Protein AF-A0A4S4H1B4-F1 (afdb_monomer)

Nearest PDB structures (foldseek):
  6qc9-assembly1_S2  TM=5.154E-01  e=4.890E+00  Ovis aries
  6kwu-assembly1_O  TM=2.351E-01  e=8.815E+00  Borreliella burgdorferi B31

Sequence (206 aa):
MKTGLFYAFGAFLLVSCSGSQGKGSADSDSIEETASLVDSIPAEPRPVLTKDSIGGIFIGESVNDVPDAIEGLYTAKENGASPDAVTIVFKGAEGERFIAYDFGEGKIDVINLIDTVAQVKAPRGMFGIGDKFSNVLQLPGVETEWSGYDNSGTWYWKWEGLWFAPSQETISENLSRRLYQPIQAPTPADFDDSVTVGFIGTGLPF

Mean predicted aligned error: 12.17 Å

pLDDT: mean 82.89, std 21.27, range [33.66, 98.25]

Foldseek 3Di:
DDDDDDDDDDDDDDDDDDDDDDDDDDDDDDPPPPPPPPVPPPDPDFWEDAQADTDPAGFFDAPVVDDQDDPNQADGWDWDDDPQWIKIFGAHPVGTAWMFTDRPPRGGQKIKGQDFRYWYQAPVGTGDFFAFCVVLVPGPPWDWDWDDPPLATFIWIDDNQKIWDWDPVQADPVQVVQRSGPPDHDDPVRGDRRITIRIIMHGDRD

Solvent-accessible surface area (backbone atoms only — not comparable to full-atom values): 12700 Å² total; per-residue (Å²): 137,83,86,87,83,88,88,79,91,84,85,85,81,85,86,86,86,88,84,88,86,86,91,80,94,77,90,79,88,83,80,78,7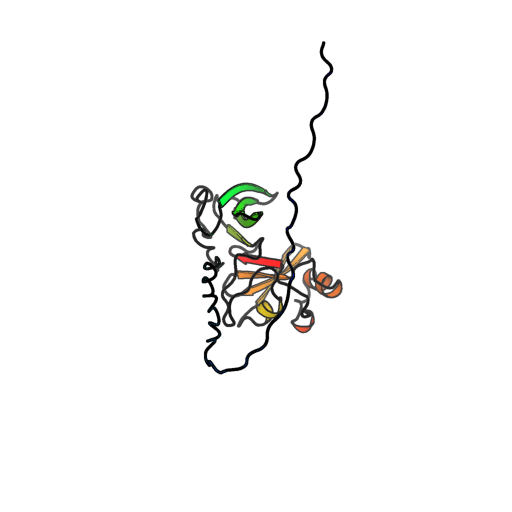9,76,73,75,74,72,74,71,73,76,74,74,84,62,42,46,53,48,44,55,32,46,79,95,46,46,58,68,40,48,66,84,72,59,68,62,54,43,90,90,70,26,68,36,64,47,83,50,68,58,103,74,30,42,31,38,41,30,23,37,98,91,41,67,40,34,37,34,32,19,79,75,83,59,24,24,40,29,43,35,52,69,35,62,68,45,26,35,82,48,99,94,46,76,50,37,46,70,36,53,36,65,62,58,76,66,41,88,80,52,42,79,45,80,50,69,57,96,77,50,43,39,53,33,38,36,46,86,56,30,39,36,34,68,27,82,89,52,51,53,73,67,46,52,56,37,38,47,37,89,86,53,79,75,54,76,89,65,56,60,90,69,30,17,24,52,38,45,32,23,48,63,82,129

Secondary structure (DSSP, 8-state):
----------PPPP--------------------------PPPPPPPEE-SSEETTEETT-BTTTS-S-BTTTBSEEEEEE-SS-EEEEEEETTEEEEEEEESSSSB--EEEE-SSSSEEEETTEEEETTSBTHHHHTSTT-EEEEEEETTEEEEEEEETTEEEEE-TTS--HHHHHHHT-TTSPPPGGG--TT-BEEEEEEES--

Radius of gyration: 27.41 Å; Cα contacts (8 Å, |Δi|>4): 340; chains: 1; bounding box: 62×75×75 Å

Struc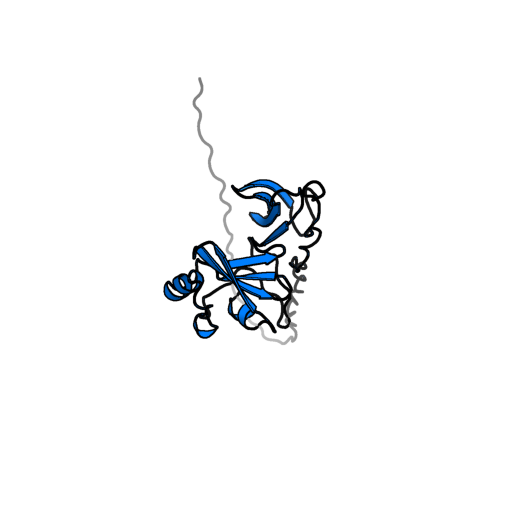ture (mmCIF, N/CA/C/O backbone):
data_AF-A0A4S4H1B4-F1
#
_entry.id   AF-A0A4S4H1B4-F1
#
loop_
_atom_site.group_PDB
_atom_site.id
_atom_site.type_symbol
_atom_site.label_atom_id
_atom_site.label_alt_id
_atom_site.label_comp_id
_atom_site.label_asym_id
_atom_site.label_entity_id
_atom_site.label_seq_id
_atom_site.pdbx_PDB_ins_code
_atom_site.Cartn_x
_atom_site.Cartn_y
_atom_site.Cartn_z
_atom_site.occupancy
_atom_site.B_iso_or_equiv
_atom_site.auth_seq_id
_atom_site.auth_comp_id
_atom_site.auth_asym_id
_atom_site.auth_atom_id
_atom_site.pdbx_PDB_model_num
ATOM 1 N N . MET A 1 1 ? 20.881 35.626 50.514 1.00 37.03 1 MET A N 1
ATOM 2 C CA . MET A 1 1 ? 21.144 34.852 51.748 1.00 37.03 1 MET A CA 1
ATOM 3 C C . MET A 1 1 ? 21.428 33.405 51.363 1.00 37.03 1 MET A C 1
ATOM 5 O O . MET A 1 1 ? 20.680 32.876 50.557 1.00 37.03 1 MET A O 1
ATOM 9 N N . LYS A 1 2 ? 22.467 32.819 51.979 1.00 37.56 2 LYS A N 1
ATOM 10 C CA . LYS A 1 2 ? 22.870 31.395 52.032 1.00 37.56 2 LYS A CA 1
ATOM 11 C C . LYS A 1 2 ? 23.522 30.748 50.794 1.00 37.56 2 LYS A C 1
ATOM 13 O O . LYS A 1 2 ? 22.872 30.212 49.909 1.00 37.56 2 LYS A O 1
ATOM 18 N N . THR A 1 3 ? 24.851 30.756 50.853 1.00 39.38 3 THR A N 1
ATOM 19 C CA . THR A 1 3 ? 25.821 29.758 50.373 1.00 39.38 3 THR A CA 1
ATOM 20 C C . THR A 1 3 ? 25.732 28.432 51.157 1.00 39.38 3 THR A C 1
ATOM 22 O O . THR A 1 3 ? 25.357 28.447 52.329 1.00 39.38 3 THR A O 1
ATOM 25 N N . GLY A 1 4 ? 26.164 27.319 50.539 1.00 40.66 4 GLY A N 1
ATOM 26 C CA . GLY A 1 4 ? 26.460 26.018 51.184 1.00 40.66 4 GLY A CA 1
ATOM 27 C C . GLY A 1 4 ? 26.073 24.825 50.288 1.00 40.66 4 GLY A C 1
ATOM 28 O O . GLY A 1 4 ? 24.890 24.540 50.187 1.00 40.66 4 GLY A O 1
ATOM 29 N N . LEU A 1 5 ? 26.932 24.278 49.417 1.00 45.75 5 LEU A N 1
ATOM 30 C CA . LEU A 1 5 ? 28.108 23.397 49.605 1.00 45.75 5 LEU A CA 1
ATOM 31 C C . LEU A 1 5 ? 27.758 21.889 49.735 1.00 45.75 5 LEU A C 1
ATOM 33 O O . LEU A 1 5 ? 27.172 21.467 50.722 1.00 45.75 5 LEU A O 1
ATOM 37 N N . PHE A 1 6 ? 28.165 21.148 48.690 1.00 46.66 6 PHE A N 1
ATOM 38 C CA . PHE A 1 6 ? 28.567 19.733 48.540 1.00 46.66 6 PHE A CA 1
ATOM 39 C C . PHE A 1 6 ? 28.192 18.675 49.592 1.00 46.66 6 PHE A C 1
ATOM 41 O O . PHE A 1 6 ? 28.555 18.809 50.752 1.00 46.66 6 PHE A O 1
ATOM 48 N N . TYR A 1 7 ? 27.729 17.512 49.105 1.00 43.12 7 TYR A N 1
ATOM 49 C CA . TYR A 1 7 ? 28.271 16.203 49.502 1.00 43.12 7 TYR A CA 1
ATOM 50 C C . TYR A 1 7 ? 28.261 15.217 48.326 1.00 43.12 7 TYR A C 1
ATOM 52 O O . TYR A 1 7 ? 27.410 15.273 47.442 1.00 43.12 7 TYR A O 1
ATOM 60 N N . ALA A 1 8 ? 29.277 14.363 48.325 1.00 43.94 8 ALA A N 1
ATOM 61 C CA . ALA A 1 8 ? 29.710 13.494 47.249 1.00 43.94 8 ALA A CA 1
ATOM 62 C C . ALA A 1 8 ? 29.529 12.008 47.608 1.00 43.94 8 ALA A C 1
ATOM 64 O O . ALA A 1 8 ? 29.483 11.663 48.783 1.00 43.94 8 ALA A O 1
ATOM 65 N N . PHE A 1 9 ? 29.598 11.176 46.563 1.00 40.06 9 PHE A N 1
ATOM 66 C CA . PHE A 1 9 ? 30.196 9.833 46.519 1.00 40.06 9 PHE A CA 1
ATOM 67 C C . PHE A 1 9 ? 29.539 8.650 47.255 1.00 40.06 9 PHE A C 1
ATOM 69 O O . PHE A 1 9 ? 29.324 8.649 48.461 1.00 40.06 9 PHE A O 1
ATOM 76 N N . GLY A 1 10 ? 29.381 7.560 46.498 1.00 40.62 10 GLY A N 1
ATOM 77 C CA . GLY A 1 10 ? 29.079 6.219 46.993 1.00 40.62 10 GLY A CA 1
ATOM 78 C C . GLY A 1 10 ? 29.174 5.184 45.872 1.00 40.62 10 GLY A C 1
ATOM 79 O O . GLY A 1 10 ? 28.158 4.694 45.396 1.00 40.62 10 GLY A O 1
ATOM 80 N N . ALA A 1 11 ? 30.397 4.906 45.409 1.00 43.88 11 ALA A N 1
ATOM 81 C CA . ALA A 1 11 ? 30.706 3.841 44.457 1.00 43.88 11 ALA A CA 1
ATOM 82 C C . ALA A 1 11 ? 30.651 2.466 45.149 1.00 43.88 11 ALA A C 1
ATOM 84 O O . ALA A 1 11 ? 31.272 2.282 46.196 1.00 43.88 11 ALA A O 1
ATOM 85 N N . PHE A 1 12 ? 29.952 1.498 44.550 1.00 48.62 12 PHE A N 1
ATOM 86 C CA . PHE A 1 12 ? 30.000 0.096 44.968 1.00 48.62 12 PHE A CA 1
ATOM 87 C C . PHE A 1 12 ? 31.160 -0.624 44.271 1.00 48.62 12 PHE A C 1
ATOM 89 O O . PHE A 1 12 ? 31.266 -0.639 43.046 1.00 48.62 12 PHE A O 1
ATOM 96 N N . LEU A 1 13 ? 32.043 -1.196 45.090 1.00 56.12 13 LEU A N 1
ATOM 97 C CA . LEU A 1 13 ? 33.220 -1.964 44.698 1.00 56.12 13 LEU A CA 1
ATOM 98 C C . LEU A 1 13 ? 32.836 -3.403 44.319 1.00 56.12 13 LEU A C 1
ATOM 100 O O . LEU A 1 13 ? 32.108 -4.076 45.047 1.00 56.12 13 LEU A O 1
ATOM 104 N N . LEU A 1 14 ? 33.392 -3.873 43.201 1.00 45.12 14 LEU A N 1
ATOM 105 C CA . LEU A 1 14 ? 33.406 -5.270 42.772 1.00 45.12 14 LEU A CA 1
ATOM 106 C C . LEU A 1 14 ? 34.384 -6.071 43.645 1.00 45.12 14 LEU A C 1
ATOM 108 O O . LEU A 1 14 ? 35.566 -5.736 43.728 1.00 45.12 14 LEU A O 1
ATOM 112 N N . VAL A 1 15 ? 33.902 -7.150 44.262 1.00 54.81 15 VAL A N 1
ATOM 113 C CA . VAL A 1 15 ? 34.737 -8.147 44.944 1.00 54.81 15 VAL A CA 1
ATOM 114 C C . VAL A 1 15 ? 35.096 -9.248 43.948 1.00 54.81 15 VAL A C 1
ATOM 116 O O . VAL A 1 15 ? 34.262 -10.059 43.561 1.00 54.81 15 VAL A O 1
ATOM 119 N N . SER A 1 16 ? 36.367 -9.259 43.552 1.00 36.88 16 SER A N 1
ATOM 120 C CA . SER A 1 16 ? 37.064 -10.397 42.953 1.00 36.88 16 SER A CA 1
ATOM 121 C C . SER A 1 16 ? 37.652 -11.244 44.080 1.00 36.88 16 SER A C 1
ATOM 123 O O . SER A 1 16 ? 38.398 -10.720 44.906 1.00 36.88 16 SER A O 1
ATOM 125 N N . CYS A 1 17 ? 37.382 -12.548 44.084 1.00 54.62 17 CYS A N 1
ATOM 126 C CA . CYS A 1 17 ? 38.137 -13.505 44.884 1.00 54.62 17 CYS A CA 1
ATOM 127 C C . CYS A 1 17 ? 38.506 -14.707 44.006 1.00 54.62 17 CYS A C 1
ATOM 129 O O . CYS A 1 17 ? 37.654 -15.513 43.641 1.00 54.62 17 CYS A O 1
ATOM 131 N N . SER A 1 18 ? 39.786 -14.787 43.645 1.00 40.84 18 SER A N 1
ATOM 132 C CA . SER A 1 18 ? 40.429 -15.954 43.044 1.00 40.84 18 SER A CA 1
ATOM 133 C C . SER A 1 18 ? 41.215 -16.712 44.116 1.00 40.84 18 SER A C 1
ATOM 135 O O . SER A 1 18 ? 41.949 -16.078 44.876 1.00 40.84 18 SER A O 1
ATOM 137 N N . GLY A 1 19 ? 41.168 -18.046 44.116 1.00 37.00 19 GLY A N 1
ATOM 138 C CA . GLY A 1 19 ? 42.107 -18.878 44.879 1.00 37.00 19 GLY A CA 1
ATOM 139 C C . GLY A 1 19 ? 41.917 -20.381 44.645 1.00 37.00 19 GLY A C 1
ATOM 140 O O . GLY A 1 19 ? 40.889 -20.935 45.010 1.00 37.00 19 GLY A O 1
ATOM 141 N N . SER A 1 20 ? 42.920 -21.016 44.024 1.00 42.28 20 SER A N 1
ATOM 142 C CA . SER A 1 20 ? 43.076 -22.462 43.751 1.00 42.28 20 SER A CA 1
ATOM 143 C C . SER A 1 20 ? 43.214 -23.302 45.041 1.00 42.28 20 SER A C 1
ATOM 145 O O . SER A 1 20 ? 43.548 -22.732 46.070 1.00 42.28 20 SER A O 1
ATOM 147 N N . GLN A 1 21 ? 43.083 -24.636 45.112 1.00 41.19 21 GLN A N 1
ATOM 148 C CA . GLN A 1 21 ? 43.793 -25.702 44.376 1.00 41.19 21 GLN A CA 1
ATOM 149 C C . GLN A 1 21 ? 43.337 -27.070 44.961 1.00 41.19 21 GLN A C 1
ATOM 151 O O . GLN A 1 21 ? 43.132 -27.148 46.169 1.00 41.19 21 GLN A O 1
ATOM 156 N N . GLY A 1 22 ? 43.283 -28.164 44.182 1.00 33.66 22 GLY A N 1
ATOM 157 C CA . GLY A 1 22 ? 43.243 -29.527 44.757 1.00 33.66 22 GLY A 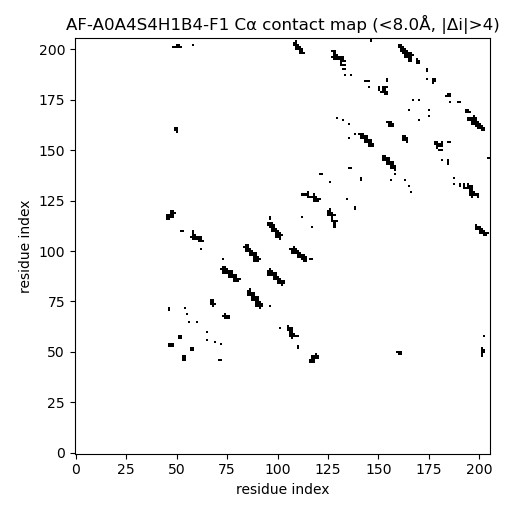CA 1
ATOM 158 C C . GLY A 1 22 ? 42.667 -30.624 43.853 1.00 33.66 22 GLY A C 1
ATOM 159 O O . GLY A 1 22 ? 41.494 -30.598 43.521 1.00 33.66 22 GLY A O 1
ATOM 160 N N . LYS A 1 23 ? 43.513 -31.587 43.466 1.00 44.72 23 LYS A N 1
ATOM 161 C CA . LYS A 1 23 ? 43.269 -32.723 42.553 1.00 44.72 23 LYS A CA 1
ATOM 162 C C . LYS A 1 23 ? 42.332 -33.808 43.116 1.00 44.72 23 LYS A C 1
ATOM 164 O O . LYS A 1 23 ? 42.434 -34.135 44.293 1.00 44.72 23 LYS A O 1
ATOM 169 N N . GLY A 1 24 ? 41.620 -34.501 42.220 1.00 34.03 24 GLY A N 1
ATOM 170 C CA . GLY A 1 24 ? 41.113 -35.865 42.434 1.00 34.03 24 GLY A CA 1
ATOM 171 C C . GLY A 1 24 ? 40.102 -36.304 41.368 1.00 34.03 24 GLY A C 1
ATOM 172 O O . GLY A 1 24 ? 38.968 -35.850 41.392 1.00 34.03 24 GLY A O 1
ATOM 173 N N . SER A 1 25 ? 40.518 -37.166 40.433 1.00 39.81 25 SER A N 1
ATOM 174 C CA . SER A 1 25 ? 39.636 -37.880 39.494 1.00 39.81 25 SER A CA 1
ATOM 175 C C . SER A 1 25 ? 38.713 -38.857 40.222 1.00 39.81 25 SER A C 1
ATOM 177 O O . SER A 1 25 ? 39.215 -39.636 41.029 1.00 3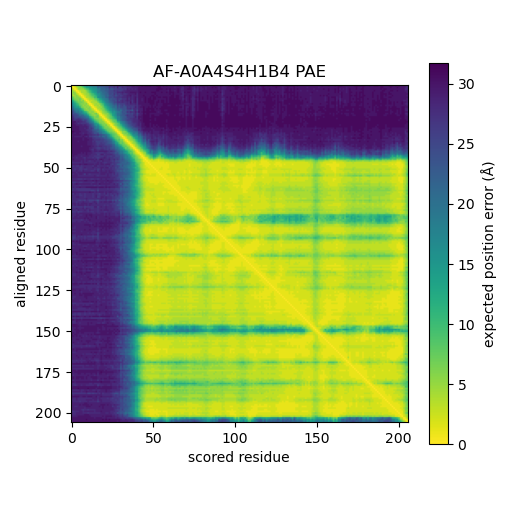9.81 25 SER A O 1
ATOM 179 N N . ALA A 1 26 ? 37.429 -38.876 39.856 1.00 39.00 26 ALA A N 1
ATOM 180 C CA . ALA A 1 26 ? 36.607 -40.080 39.668 1.00 39.00 26 ALA A CA 1
ATOM 181 C C . ALA A 1 26 ? 35.202 -39.675 39.174 1.00 39.00 26 ALA A C 1
ATOM 183 O O . ALA A 1 26 ? 34.516 -38.906 39.837 1.00 39.00 26 ALA A O 1
ATOM 184 N N . ASP A 1 27 ? 34.852 -40.170 37.987 1.00 42.41 27 ASP A N 1
ATOM 185 C CA . ASP A 1 27 ? 33.531 -40.558 37.475 1.00 42.41 27 ASP A CA 1
ATOM 186 C C . ASP A 1 27 ? 32.266 -39.946 38.105 1.00 42.41 27 ASP A C 1
ATOM 188 O O . ASP A 1 27 ? 31.851 -40.318 39.201 1.00 42.41 27 ASP A O 1
ATOM 192 N N . SER A 1 28 ? 31.559 -39.127 37.321 1.00 39.84 28 SER A N 1
ATOM 193 C CA . SER A 1 28 ? 30.099 -39.219 37.237 1.00 39.84 28 SER A CA 1
ATOM 194 C C . SER A 1 28 ? 29.618 -38.599 35.929 1.00 39.84 28 SER A C 1
ATOM 196 O O . SER A 1 28 ? 29.758 -37.398 35.698 1.00 39.84 28 SER A O 1
ATOM 198 N N . ASP A 1 29 ? 29.053 -39.456 35.087 1.00 41.72 29 ASP A N 1
ATOM 199 C CA . ASP A 1 29 ? 28.234 -39.113 33.935 1.00 41.72 29 ASP A CA 1
ATOM 200 C C . ASP A 1 29 ? 27.073 -38.181 34.315 1.00 41.72 29 ASP A C 1
ATOM 202 O O . ASP A 1 29 ? 26.562 -38.223 35.438 1.00 41.72 29 ASP A O 1
ATOM 206 N N . SER A 1 30 ? 26.572 -37.469 33.300 1.00 46.59 30 SER A N 1
ATOM 207 C CA . SER A 1 30 ? 25.293 -36.738 33.260 1.00 46.59 30 SER A CA 1
ATOM 208 C C . SER A 1 30 ? 25.350 -35.275 33.700 1.00 46.59 30 SER A C 1
ATOM 210 O O . SER A 1 30 ? 24.852 -34.890 34.754 1.00 46.59 30 SER A O 1
ATOM 212 N N . ILE A 1 31 ? 25.861 -34.421 32.813 1.00 43.66 31 ILE A N 1
ATOM 213 C CA . ILE A 1 31 ? 25.252 -33.101 32.642 1.00 43.66 31 ILE A CA 1
ATOM 214 C C . ILE A 1 31 ? 24.461 -33.211 31.345 1.00 43.66 31 ILE A C 1
ATOM 216 O O . ILE A 1 31 ? 25.005 -33.038 30.257 1.00 43.66 31 ILE A O 1
ATOM 220 N N . GLU A 1 32 ? 23.195 -33.617 31.477 1.00 45.75 32 GLU A N 1
ATOM 221 C CA . GLU A 1 32 ? 22.187 -33.336 30.462 1.00 45.75 32 GLU A CA 1
ATOM 222 C C . GLU A 1 32 ? 22.274 -31.841 30.175 1.00 45.75 32 GLU A C 1
ATOM 224 O O . GLU A 1 32 ? 21.983 -30.995 31.021 1.00 45.75 32 GLU A O 1
ATOM 229 N N . GLU A 1 33 ? 22.759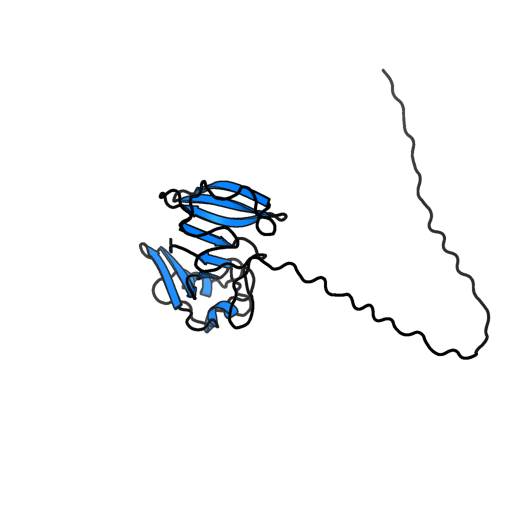 -31.531 28.980 1.00 42.81 33 GLU A N 1
ATOM 230 C CA . GLU A 1 33 ? 22.579 -30.246 28.347 1.00 42.81 33 GLU A CA 1
ATOM 231 C C . GLU A 1 33 ? 21.068 -30.086 28.186 1.00 42.81 33 GLU A C 1
ATOM 233 O O . GLU A 1 33 ? 20.467 -30.553 27.218 1.00 42.81 33 GLU A O 1
ATOM 238 N N . THR A 1 34 ? 20.425 -29.490 29.191 1.00 43.88 34 THR A N 1
ATOM 239 C CA . THR A 1 34 ? 19.082 -28.944 29.065 1.00 43.88 34 THR A CA 1
ATOM 240 C C . THR A 1 34 ? 19.211 -27.820 28.051 1.00 43.88 34 THR A C 1
ATOM 242 O O . THR A 1 34 ? 19.393 -26.655 28.399 1.00 43.88 34 THR A O 1
ATOM 245 N N . ALA A 1 35 ? 19.200 -28.194 26.771 1.00 46.47 35 ALA A N 1
ATOM 246 C CA . ALA A 1 35 ? 18.944 -27.298 25.675 1.00 46.47 35 ALA A CA 1
ATOM 247 C C . ALA A 1 35 ? 17.612 -26.652 26.030 1.00 46.47 35 ALA A C 1
ATOM 249 O O . ALA A 1 35 ? 16.550 -27.269 25.935 1.00 46.47 35 ALA A O 1
ATOM 250 N N . SER A 1 36 ? 17.695 -25.439 26.566 1.00 42.12 36 SER A N 1
ATOM 251 C CA . SER A 1 36 ? 16.559 -24.570 26.758 1.00 42.12 36 SER A CA 1
ATOM 252 C C . SER A 1 36 ? 15.935 -24.423 25.383 1.00 42.12 36 SER A C 1
ATOM 254 O O . SER A 1 36 ? 16.428 -23.669 24.544 1.00 42.12 36 SER A O 1
ATOM 256 N N . LEU A 1 37 ? 14.888 -25.212 25.151 1.00 44.94 37 LEU A N 1
ATOM 257 C CA . LEU A 1 37 ? 13.823 -24.901 24.226 1.00 44.94 37 LEU A CA 1
ATOM 258 C C . LEU A 1 37 ? 13.375 -23.500 24.625 1.00 44.94 37 LEU A C 1
ATOM 260 O O . LEU A 1 37 ? 12.605 -23.311 25.564 1.00 44.94 37 LEU A O 1
ATOM 264 N N . VAL A 1 38 ? 13.968 -22.505 23.970 1.00 45.22 38 VAL A N 1
ATOM 265 C CA . VAL A 1 38 ? 13.403 -21.173 23.891 1.00 45.22 38 VAL A CA 1
ATOM 266 C C . VAL A 1 38 ? 12.131 -21.399 23.096 1.00 45.22 38 VAL A C 1
ATOM 268 O O . VAL A 1 38 ? 12.152 -21.402 21.864 1.00 45.22 38 VAL A O 1
ATOM 271 N N . ASP A 1 39 ? 11.062 -21.728 23.822 1.00 41.38 39 ASP A N 1
ATOM 272 C CA . ASP A 1 39 ? 9.709 -21.738 23.303 1.00 41.38 39 ASP A CA 1
ATOM 273 C C . ASP A 1 39 ? 9.553 -20.398 22.605 1.00 41.38 39 ASP A C 1
ATOM 275 O O . ASP A 1 39 ? 9.620 -19.326 23.216 1.00 41.38 39 ASP A O 1
ATOM 279 N N . SER A 1 40 ? 9.516 -20.470 21.282 1.00 48.28 40 SER A N 1
ATOM 280 C CA . SER A 1 40 ? 9.396 -19.307 20.434 1.00 48.28 40 SER A CA 1
ATOM 281 C C . SER A 1 40 ? 8.019 -18.764 20.759 1.00 48.28 40 SER A C 1
ATOM 283 O O . SER A 1 40 ? 7.023 -19.362 20.355 1.00 48.28 40 SER A O 1
ATOM 285 N N . ILE A 1 41 ? 7.954 -17.696 21.561 1.00 46.47 41 ILE A N 1
ATOM 286 C CA . ILE A 1 41 ? 6.701 -16.983 21.793 1.00 46.47 41 ILE A CA 1
ATOM 287 C C . ILE A 1 41 ? 6.130 -16.734 20.395 1.00 46.47 41 ILE A C 1
ATOM 289 O O . ILE A 1 41 ? 6.844 -16.147 19.572 1.00 46.47 41 ILE A O 1
ATOM 293 N N . PRO A 1 42 ? 4.926 -17.244 20.077 1.00 47.09 42 PRO A N 1
ATOM 294 C CA . PRO A 1 42 ? 4.348 -17.039 18.764 1.00 47.09 42 PRO A CA 1
ATOM 295 C C . PRO A 1 42 ? 4.329 -15.536 18.527 1.00 47.09 42 PRO A C 1
ATOM 297 O O . PRO A 1 42 ? 3.755 -14.800 19.331 1.00 47.09 42 PRO A O 1
ATOM 300 N N . ALA A 1 43 ? 5.018 -15.079 17.479 1.00 60.50 43 ALA A N 1
ATOM 301 C CA . ALA A 1 43 ? 4.934 -13.685 17.085 1.00 60.50 43 ALA A CA 1
ATOM 302 C C . ALA A 1 43 ? 3.448 -13.352 16.937 1.00 60.50 43 ALA A C 1
ATOM 304 O O . ALA A 1 43 ? 2.716 -14.118 16.299 1.00 60.50 43 ALA A O 1
ATOM 305 N N . GLU A 1 44 ? 3.002 -12.271 17.578 1.00 63.19 44 GLU A N 1
ATOM 306 C CA . GLU A 1 44 ? 1.599 -11.887 17.507 1.00 63.19 44 GLU A CA 1
ATOM 307 C C . GLU A 1 44 ? 1.156 -11.809 16.040 1.00 63.19 44 GLU A C 1
ATOM 309 O O . GLU A 1 44 ? 1.942 -11.385 15.179 1.00 63.19 44 GLU A O 1
ATOM 314 N N . PRO A 1 45 ? -0.067 -12.273 15.725 1.00 72.31 45 PRO A N 1
ATOM 315 C CA . PRO A 1 45 ? -0.547 -12.283 14.357 1.00 72.31 45 PRO A CA 1
ATOM 316 C C . PRO A 1 45 ? -0.510 -10.860 13.798 1.00 72.31 45 PRO A C 1
ATOM 318 O O . PRO A 1 45 ? -1.186 -9.961 14.292 1.00 72.31 45 PRO A O 1
ATOM 321 N N . ARG A 1 46 ? 0.310 -10.662 12.763 1.00 86.81 46 ARG A N 1
ATOM 322 C CA . ARG A 1 46 ? 0.458 -9.365 12.103 1.00 86.81 46 ARG A CA 1
ATOM 323 C C . ARG A 1 46 ? -0.830 -9.004 11.357 1.00 86.81 46 ARG A C 1
ATOM 325 O O . ARG A 1 46 ? -1.408 -9.887 10.713 1.00 86.81 46 ARG A O 1
ATOM 332 N N . PRO A 1 47 ? -1.264 -7.731 11.386 1.00 93.50 47 PRO A N 1
ATOM 333 C CA . PRO A 1 47 ? -2.378 -7.269 10.570 1.00 93.50 47 PRO A CA 1
ATOM 334 C C . PRO A 1 47 ? -2.166 -7.581 9.089 1.00 93.50 47 PRO A C 1
ATOM 336 O O . PRO A 1 47 ? -1.059 -7.443 8.565 1.00 93.50 47 PRO A O 1
ATOM 339 N N . VAL A 1 48 ? -3.241 -7.981 8.411 1.00 96.75 48 VAL A N 1
ATOM 340 C CA . VAL A 1 48 ? -3.213 -8.313 6.984 1.00 96.75 48 VAL A CA 1
ATOM 341 C C . VAL A 1 48 ? -4.068 -7.323 6.211 1.00 96.75 48 VAL A C 1
ATOM 343 O O . VAL A 1 48 ? -5.252 -7.175 6.516 1.00 96.75 48 VAL A O 1
ATOM 346 N N . LEU A 1 49 ? -3.474 -6.674 5.210 1.00 97.75 49 LEU A N 1
ATOM 347 C CA . LEU A 1 49 ? -4.210 -5.874 4.238 1.00 97.75 49 LEU A CA 1
ATOM 348 C C . LEU A 1 49 ? -4.840 -6.797 3.190 1.00 97.75 49 LEU A C 1
ATOM 350 O O . LEU A 1 49 ? -4.188 -7.691 2.643 1.00 97.75 49 LEU A O 1
ATOM 354 N N . THR A 1 50 ? -6.112 -6.558 2.906 1.00 97.19 50 THR A N 1
ATOM 355 C CA . THR A 1 50 ? -6.881 -7.219 1.853 1.00 97.19 50 THR A CA 1
ATOM 356 C C . THR A 1 50 ? -7.476 -6.177 0.919 1.00 97.19 50 THR A C 1
ATOM 358 O O . THR A 1 50 ? -7.384 -4.980 1.175 1.00 97.19 50 THR A O 1
ATOM 361 N N . LYS A 1 51 ? -8.137 -6.632 -0.147 1.00 96.44 51 LYS A N 1
ATOM 362 C CA . LYS A 1 51 ? -8.793 -5.742 -1.105 1.00 96.44 51 LYS A CA 1
ATOM 363 C C . LYS A 1 51 ? -9.853 -4.819 -0.479 1.00 96.44 51 LYS A C 1
ATOM 365 O O . LYS A 1 51 ? -10.113 -3.742 -1.002 1.00 96.44 51 LYS A O 1
ATOM 370 N N . ASP A 1 52 ? -10.454 -5.232 0.636 1.00 96.94 52 ASP A N 1
ATOM 371 C CA . ASP A 1 52 ? -11.574 -4.512 1.248 1.00 96.94 52 ASP A CA 1
ATOM 372 C C . ASP A 1 52 ? -11.241 -3.935 2.631 1.00 96.94 52 ASP A C 1
ATOM 374 O O . ASP A 1 52 ? -12.054 -3.188 3.168 1.00 96.94 52 ASP A O 1
ATOM 378 N N . SER A 1 53 ? -10.108 -4.291 3.253 1.00 97.19 53 SER A N 1
ATOM 379 C CA . SER A 1 53 ? -9.881 -3.948 4.664 1.00 97.19 53 SER A CA 1
ATOM 380 C C . SER A 1 53 ? -8.457 -4.144 5.176 1.00 97.19 53 SER A C 1
ATOM 382 O O . SER A 1 53 ? -7.657 -4.885 4.598 1.00 97.19 53 SER A O 1
ATOM 384 N N . ILE A 1 54 ? -8.198 -3.560 6.348 1.00 97.00 54 ILE A N 1
ATOM 385 C CA . ILE A 1 54 ? -7.149 -3.978 7.279 1.00 97.00 54 ILE A CA 1
ATOM 386 C C . ILE A 1 54 ? -7.745 -4.137 8.684 1.00 97.00 54 ILE A C 1
ATOM 388 O O . ILE A 1 54 ? -8.209 -3.182 9.306 1.00 97.00 54 ILE A O 1
ATOM 392 N N . GLY A 1 55 ? -7.747 -5.367 9.202 1.00 93.75 55 GLY A N 1
ATOM 393 C CA . GLY A 1 55 ? -8.371 -5.663 10.493 1.00 93.75 55 GLY A CA 1
ATOM 394 C C . GLY A 1 55 ? -9.847 -5.244 10.526 1.00 93.75 55 GLY A C 1
ATOM 395 O O . GLY A 1 55 ? -10.648 -5.757 9.749 1.00 93.75 55 GLY A O 1
ATOM 396 N N . GLY A 1 56 ? -10.194 -4.337 11.443 1.00 94.00 56 GLY A N 1
ATOM 397 C CA . GLY A 1 56 ? -11.550 -3.804 11.604 1.00 94.00 56 GLY A CA 1
ATOM 398 C C . GLY A 1 56 ? -11.864 -2.544 10.792 1.00 94.00 56 GLY A C 1
ATOM 399 O O . GLY A 1 56 ? -12.922 -1.978 11.025 1.00 94.00 56 GLY A O 1
ATOM 400 N N . ILE A 1 57 ? -10.963 -2.102 9.905 1.00 97.50 57 ILE A N 1
ATOM 401 C CA . ILE A 1 57 ? -11.127 -0.904 9.068 1.00 97.50 57 ILE A CA 1
ATOM 402 C C . ILE A 1 57 ? -11.423 -1.321 7.629 1.00 97.50 57 ILE A C 1
ATOM 404 O O . ILE A 1 57 ? -10.659 -2.108 7.062 1.00 97.50 57 ILE A O 1
ATOM 408 N N . PHE A 1 58 ? -12.496 -0.804 7.034 1.00 97.56 58 PHE A N 1
ATOM 409 C CA . PHE A 1 58 ? -13.045 -1.273 5.757 1.00 97.56 58 PHE A CA 1
ATOM 410 C C . PHE A 1 58 ? -13.184 -0.160 4.719 1.00 97.56 58 PHE A C 1
ATOM 412 O O . PHE A 1 58 ? -13.638 0.942 5.014 1.00 97.56 58 PHE A O 1
ATOM 419 N N . ILE A 1 59 ? -12.901 -0.491 3.459 1.00 97.38 59 ILE A N 1
ATOM 420 C CA . ILE A 1 59 ? -13.284 0.345 2.320 1.00 97.38 59 ILE A CA 1
ATOM 421 C C . ILE A 1 59 ? -14.812 0.515 2.309 1.00 97.38 59 ILE A C 1
ATOM 423 O O . ILE A 1 59 ? -15.569 -0.450 2.434 1.00 97.38 59 ILE A O 1
ATOM 427 N N . GLY A 1 60 ? -15.264 1.756 2.146 1.00 96.31 60 GLY A N 1
ATOM 428 C CA . GLY A 1 60 ? -16.663 2.165 2.097 1.00 96.31 60 GLY A CA 1
ATOM 429 C C . GLY A 1 60 ? -17.312 2.430 3.457 1.00 96.31 60 GLY A C 1
ATOM 430 O O . GLY A 1 60 ? -18.465 2.873 3.482 1.00 96.31 60 GLY A O 1
ATOM 431 N N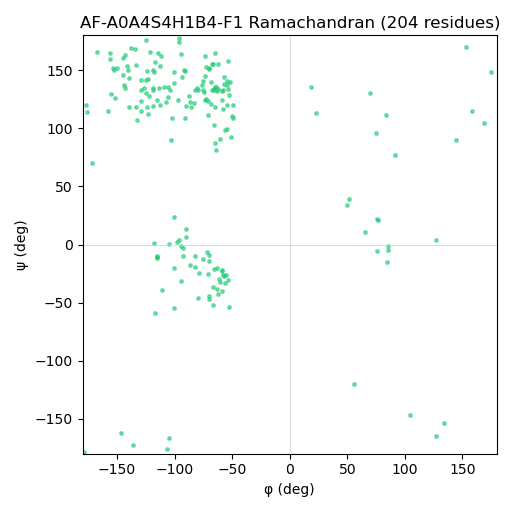 . GLU A 1 61 ? -16.622 2.186 4.577 1.00 96.38 61 GLU A N 1
ATOM 432 C CA . GLU A 1 61 ? -17.147 2.554 5.895 1.00 96.38 61 GLU A CA 1
ATOM 433 C C . GLU A 1 61 ? -17.099 4.068 6.114 1.00 96.38 61 GLU A C 1
ATOM 435 O O . GLU A 1 61 ? -16.267 4.772 5.543 1.00 96.38 61 GLU A O 1
ATOM 440 N N . SER A 1 62 ? -18.003 4.577 6.948 1.00 96.25 62 SER A N 1
ATOM 441 C CA . SER A 1 62 ? -18.037 5.992 7.315 1.00 96.25 62 SER A CA 1
ATOM 442 C C . SER A 1 62 ? -16.788 6.368 8.107 1.00 96.25 62 SER A C 1
ATOM 444 O O . SER A 1 62 ? -16.469 5.733 9.113 1.00 96.25 62 SER A O 1
ATOM 446 N N . VAL A 1 63 ? -16.145 7.479 7.741 1.00 94.31 63 VAL A N 1
ATOM 447 C CA . VAL A 1 63 ? -14.993 8.022 8.489 1.00 94.31 63 VAL A CA 1
ATOM 448 C C . VAL A 1 63 ? -15.336 8.357 9.949 1.00 94.31 63 VAL A C 1
ATOM 450 O O . VAL A 1 63 ? -14.456 8.395 10.812 1.00 94.31 63 VAL A O 1
ATOM 453 N N . ASN A 1 64 ? -16.623 8.568 10.243 1.00 93.50 64 ASN A N 1
ATOM 454 C CA . ASN A 1 64 ? -17.120 8.849 11.589 1.00 93.50 64 ASN A CA 1
ATOM 455 C C . ASN A 1 64 ? -17.318 7.586 12.442 1.00 93.50 64 ASN A C 1
ATOM 457 O O . ASN A 1 64 ? -17.371 7.702 13.664 1.00 93.50 64 ASN A O 1
ATOM 461 N N . ASP A 1 65 ? -17.409 6.408 11.819 1.00 95.31 65 ASP A N 1
ATOM 462 C CA . ASP A 1 65 ? -17.659 5.136 12.513 1.00 95.31 65 ASP A CA 1
ATOM 463 C C . ASP A 1 65 ? -16.355 4.405 12.875 1.00 95.31 65 ASP A C 1
ATOM 465 O O . ASP A 1 65 ? -16.360 3.460 13.665 1.00 95.31 65 ASP A O 1
ATOM 469 N N . VAL A 1 66 ? -15.225 4.882 12.348 1.00 96.06 66 VAL A N 1
ATOM 470 C CA . VAL A 1 66 ? -13.885 4.375 12.651 1.00 96.06 66 VAL A CA 1
ATOM 471 C C . VAL A 1 66 ? -13.612 4.489 14.161 1.00 96.06 66 VAL A C 1
ATOM 473 O O . VAL A 1 66 ? -13.667 5.600 14.695 1.00 96.06 66 VAL A O 1
ATOM 476 N N . PRO A 1 67 ? -13.253 3.408 14.873 1.00 95.94 67 PRO A N 1
ATOM 477 C CA . PRO A 1 67 ? -12.917 3.476 16.297 1.00 95.94 67 PRO A CA 1
ATOM 478 C C . PRO A 1 67 ? -11.693 4.359 16.593 1.00 95.94 67 PRO A C 1
ATOM 480 O O . PRO A 1 67 ? -10.808 4.516 15.753 1.00 95.94 67 PRO A O 1
ATOM 483 N N . ASP A 1 68 ? -11.575 4.900 17.807 1.00 96.88 68 ASP A N 1
ATOM 484 C CA . ASP A 1 68 ? -10.382 5.674 18.203 1.00 96.88 68 ASP A CA 1
ATOM 485 C C . ASP A 1 68 ? -9.131 4.798 18.392 1.00 96.88 68 ASP A C 1
ATOM 487 O O . ASP A 1 68 ? -8.008 5.278 18.231 1.00 96.88 68 ASP A O 1
ATOM 491 N N . ALA A 1 69 ? -9.321 3.510 18.694 1.00 96.44 69 ALA A N 1
ATOM 492 C CA . ALA A 1 69 ? -8.273 2.500 18.804 1.00 96.44 69 ALA A CA 1
ATOM 493 C C . ALA A 1 69 ? -8.834 1.102 18.499 1.00 96.44 69 ALA A C 1
ATOM 495 O O . ALA A 1 69 ? -9.998 0.818 18.793 1.00 96.44 69 ALA A O 1
ATOM 496 N N . ILE A 1 70 ? -7.988 0.218 17.964 1.00 95.56 70 ILE A N 1
ATOM 497 C CA . ILE A 1 70 ? -8.275 -1.212 17.794 1.00 95.56 70 ILE A CA 1
ATOM 498 C C . ILE A 1 70 ? -7.057 -1.992 18.291 1.00 95.56 70 ILE A C 1
ATOM 500 O O . ILE A 1 70 ? -5.956 -1.848 17.753 1.00 95.56 70 ILE A O 1
ATOM 504 N N . GLU A 1 71 ? -7.257 -2.820 19.320 1.00 91.69 71 GLU A N 1
ATOM 505 C CA . GLU A 1 71 ? -6.202 -3.653 19.906 1.00 91.69 71 GLU A CA 1
ATOM 506 C C . GLU A 1 71 ? -5.509 -4.505 18.831 1.00 91.69 71 GLU A C 1
ATOM 508 O O . GLU A 1 71 ? -6.156 -5.084 17.959 1.00 91.69 71 GLU A O 1
ATOM 513 N N . GLY A 1 72 ? -4.175 -4.530 18.863 1.00 89.50 72 GLY A N 1
ATOM 514 C CA . GLY A 1 72 ? -3.355 -5.229 17.869 1.00 89.50 72 GLY A CA 1
ATOM 515 C C . GLY A 1 72 ? -3.230 -4.534 16.505 1.00 89.50 72 GLY A C 1
ATOM 516 O O . GLY A 1 72 ? -2.440 -4.988 15.681 1.00 89.50 72 GLY A O 1
ATOM 517 N N . LEU A 1 73 ? -3.945 -3.427 16.252 1.00 94.12 73 LEU A N 1
ATOM 518 C CA . LEU A 1 73 ? -3.899 -2.706 14.974 1.00 94.12 73 LEU A CA 1
ATOM 519 C C . LEU A 1 73 ? -3.365 -1.271 15.119 1.00 94.12 73 LEU A C 1
ATOM 521 O O . LEU A 1 73 ? -2.347 -0.932 14.516 1.00 94.12 73 LEU A O 1
ATOM 525 N N . TYR A 1 74 ? -4.013 -0.433 15.932 1.00 96.31 74 TYR A N 1
ATOM 526 C CA . TYR A 1 74 ? -3.579 0.943 16.205 1.00 96.31 74 TYR A CA 1
ATOM 527 C C . TYR A 1 74 ? -4.059 1.427 17.577 1.00 96.31 74 TYR A C 1
ATOM 529 O O . TYR A 1 74 ? -5.086 0.995 18.098 1.00 96.31 74 TYR A O 1
ATOM 537 N N . THR A 1 75 ? -3.303 2.351 18.163 1.00 96.94 75 THR A N 1
ATOM 538 C CA . THR A 1 75 ? -3.540 2.913 19.499 1.00 96.94 75 THR A CA 1
ATOM 539 C C . THR A 1 75 ? -4.205 4.286 19.471 1.00 96.94 75 THR A C 1
ATOM 541 O O . THR A 1 75 ? -4.751 4.706 20.486 1.00 96.94 75 THR A O 1
ATOM 544 N N . ALA A 1 76 ? -4.126 4.998 18.346 1.00 97.19 76 ALA A N 1
ATOM 545 C CA . ALA A 1 76 ? -4.772 6.292 18.145 1.00 97.19 76 ALA A CA 1
ATOM 546 C C . ALA A 1 76 ? -5.000 6.566 16.651 1.00 97.19 76 ALA A C 1
ATOM 548 O O . ALA A 1 76 ? -4.296 6.006 15.804 1.00 97.19 76 ALA A O 1
ATOM 549 N N . LYS A 1 77 ? -5.927 7.475 16.341 1.00 97.06 77 LYS A N 1
ATOM 550 C CA . LYS A 1 77 ? -6.117 8.041 15.000 1.00 97.06 77 LYS A CA 1
ATOM 551 C C . LYS A 1 77 ? -6.038 9.566 15.020 1.00 97.06 77 LYS A C 1
ATOM 553 O O . LYS A 1 77 ? -6.423 10.198 16.003 1.00 97.06 77 LYS A O 1
ATOM 558 N N . GLU A 1 78 ? -5.579 10.151 13.923 1.00 96.69 78 GLU A N 1
ATOM 559 C CA . GLU A 1 78 ? -5.548 11.597 13.711 1.00 96.69 78 GLU A CA 1
ATOM 560 C C . GLU A 1 78 ? -6.185 11.944 12.370 1.00 96.69 78 GLU A C 1
ATOM 562 O O . GLU A 1 78 ? -5.758 11.458 11.326 1.00 96.69 78 GLU A O 1
ATOM 567 N N . ASN A 1 79 ? -7.201 12.804 12.405 1.00 94.25 79 ASN A N 1
ATOM 568 C CA . ASN A 1 79 ? -7.831 13.302 11.190 1.00 94.25 79 ASN A CA 1
ATOM 569 C C . ASN A 1 79 ? -7.008 14.463 10.625 1.00 94.25 79 ASN A C 1
ATOM 571 O O . ASN A 1 79 ? -6.640 15.390 11.351 1.00 94.25 79 ASN A O 1
ATOM 575 N N . GLY A 1 80 ? -6.761 14.424 9.325 1.00 91.00 80 GLY A N 1
ATOM 576 C CA . GLY A 1 80 ? -6.060 15.448 8.572 1.00 91.00 80 GLY A CA 1
ATOM 577 C C . GLY A 1 80 ? -6.753 15.740 7.249 1.00 91.00 80 GLY A C 1
ATOM 578 O O . GLY A 1 80 ? -7.855 15.269 6.966 1.00 91.00 80 GLY A O 1
ATOM 579 N N . ALA A 1 81 ? -6.092 16.553 6.437 1.00 88.62 81 ALA A N 1
ATOM 580 C CA . ALA A 1 81 ? -6.495 16.809 5.067 1.00 88.62 81 ALA A CA 1
ATOM 581 C C . ALA A 1 81 ? -5.246 16.970 4.199 1.00 88.62 81 ALA A C 1
ATOM 583 O O . ALA A 1 81 ? -4.279 17.626 4.596 1.00 88.62 81 ALA A O 1
ATOM 584 N N . SER A 1 82 ? -5.279 16.373 3.017 1.00 81.88 82 SER A N 1
ATOM 585 C CA . SER A 1 82 ? -4.418 16.717 1.892 1.00 81.88 82 SER A CA 1
ATOM 586 C C . SER A 1 82 ? -5.175 17.690 0.970 1.00 81.88 82 SER A C 1
ATOM 588 O O . SER A 1 82 ? -6.354 17.965 1.208 1.00 81.88 82 SER A O 1
ATOM 590 N N . PRO A 1 83 ? -4.536 18.246 -0.075 1.00 83.25 83 PRO A N 1
ATOM 591 C CA . PRO A 1 83 ? -5.241 19.072 -1.057 1.00 83.25 83 PRO A CA 1
ATOM 592 C C . PRO A 1 83 ? -6.465 18.384 -1.677 1.00 83.25 83 PRO A C 1
ATOM 594 O O . PRO A 1 83 ? -7.435 19.067 -1.999 1.00 83.25 83 PRO A O 1
ATOM 597 N N . ASP A 1 84 ? -6.422 17.054 -1.786 1.00 84.06 84 ASP A N 1
ATOM 598 C CA . ASP A 1 84 ? -7.372 16.273 -2.577 1.00 84.06 84 ASP A CA 1
ATOM 599 C C . ASP A 1 84 ? -8.245 15.326 -1.733 1.00 84.06 84 ASP A C 1
ATOM 601 O O . ASP A 1 84 ? -9.218 14.787 -2.249 1.00 84.06 84 ASP A O 1
ATOM 605 N N . ALA A 1 85 ? -7.932 15.114 -0.448 1.00 90.56 85 ALA A N 1
ATOM 606 C CA . ALA A 1 85 ? -8.637 14.149 0.397 1.00 90.56 85 ALA A CA 1
ATOM 607 C C . ALA A 1 85 ? -8.655 14.542 1.878 1.00 90.56 85 ALA A C 1
ATOM 609 O O . ALA A 1 85 ? -7.717 15.147 2.400 1.00 90.56 85 ALA A O 1
ATOM 610 N N . VAL A 1 86 ? -9.686 14.101 2.594 1.00 93.50 86 VAL A N 1
ATOM 611 C CA . VAL A 1 86 ? -9.625 13.970 4.053 1.00 93.50 86 VAL A CA 1
ATOM 612 C C . VAL A 1 86 ? -8.809 12.722 4.375 1.00 93.50 86 VAL A C 1
ATOM 614 O O . VAL A 1 86 ? -8.958 11.690 3.724 1.00 93.50 86 VAL A O 1
ATOM 617 N N . THR A 1 87 ? -7.926 12.811 5.366 1.00 95.62 87 THR A N 1
ATOM 618 C CA . THR A 1 87 ? -7.069 11.693 5.770 1.00 95.62 87 THR A CA 1
ATOM 619 C C . THR A 1 87 ? -7.345 11.272 7.202 1.00 95.62 87 THR A C 1
ATOM 621 O O . THR A 1 87 ? -7.664 12.096 8.057 1.00 95.62 87 THR A O 1
ATOM 624 N N . ILE A 1 88 ? -7.181 9.983 7.481 1.00 97.38 88 ILE A N 1
ATOM 625 C CA . ILE A 1 88 ? -7.118 9.449 8.841 1.00 97.38 88 ILE A CA 1
ATOM 626 C C . ILE A 1 88 ? -5.793 8.715 8.974 1.00 97.38 88 ILE A C 1
ATOM 628 O O . ILE A 1 88 ? -5.580 7.686 8.335 1.00 97.38 88 ILE A O 1
ATOM 632 N N . VAL A 1 89 ? -4.894 9.252 9.789 1.00 97.62 89 VAL A N 1
ATOM 633 C CA . VAL A 1 89 ? -3.602 8.638 10.090 1.00 97.62 89 VAL A CA 1
ATOM 634 C C . VAL A 1 89 ? -3.763 7.745 11.310 1.00 97.62 89 VAL A C 1
ATOM 636 O O . VAL A 1 89 ? -4.095 8.223 12.395 1.00 97.62 89 VAL A O 1
ATOM 639 N N . PHE A 1 90 ? -3.509 6.450 11.151 1.00 97.88 90 PHE A N 1
ATOM 640 C CA . PHE A 1 90 ? -3.597 5.468 12.227 1.00 97.88 90 PHE A CA 1
ATOM 641 C C . PHE A 1 90 ? -2.212 5.233 12.817 1.00 97.88 90 PHE A C 1
ATOM 643 O O . PHE A 1 90 ? -1.275 4.885 12.098 1.00 97.88 90 PHE A O 1
ATOM 650 N N . LYS A 1 91 ? -2.066 5.415 14.130 1.00 97.69 91 LYS A N 1
ATOM 651 C CA . LYS A 1 91 ? -0.781 5.336 14.837 1.00 97.69 91 LYS A CA 1
ATOM 652 C C . LYS A 1 91 ? -0.743 4.149 15.785 1.00 97.69 91 LYS A C 1
ATOM 654 O O . LYS A 1 91 ? -1.683 3.923 16.544 1.00 97.69 91 LYS A O 1
ATOM 659 N N . GLY A 1 92 ? 0.356 3.407 15.764 1.00 93.75 92 GLY A N 1
ATOM 660 C CA . GLY A 1 92 ? 0.700 2.381 16.741 1.00 93.75 92 GLY A CA 1
ATOM 661 C C . GLY A 1 92 ? 1.793 2.861 17.694 1.00 93.75 92 GLY A C 1
ATOM 662 O O . GLY A 1 92 ? 2.135 4.041 17.728 1.00 93.75 92 GLY A O 1
ATOM 663 N N . ALA A 1 93 ? 2.379 1.927 18.446 1.00 88.81 93 ALA A N 1
ATOM 664 C CA . ALA A 1 93 ? 3.388 2.238 19.462 1.00 88.81 93 ALA A CA 1
ATOM 665 C C . ALA A 1 93 ? 4.661 2.909 18.906 1.00 88.81 93 ALA A C 1
ATOM 667 O O . ALA A 1 93 ? 5.299 3.682 19.615 1.00 88.81 93 ALA A O 1
ATOM 668 N N . GLU A 1 94 ? 5.023 2.619 17.653 1.00 88.44 94 GLU A N 1
ATOM 669 C CA . GLU A 1 94 ? 6.268 3.091 17.027 1.00 88.44 94 GLU A CA 1
ATOM 670 C C . GLU A 1 94 ? 6.060 4.234 16.020 1.00 88.44 94 GLU A C 1
ATOM 672 O O . GLU A 1 94 ? 7.030 4.727 15.450 1.00 88.44 94 GLU A O 1
ATOM 677 N N . GLY A 1 95 ? 4.818 4.684 15.809 1.00 93.75 95 GLY A N 1
ATOM 678 C CA . GLY A 1 95 ? 4.499 5.740 14.846 1.00 93.75 95 GLY A CA 1
ATOM 679 C C . GLY A 1 95 ? 3.300 5.412 13.963 1.00 93.75 95 GLY A C 1
ATOM 680 O O . GLY A 1 95 ? 2.398 4.677 14.364 1.00 93.75 95 GLY A O 1
ATOM 681 N N . GLU A 1 96 ? 3.270 6.000 12.770 1.00 96.19 96 GLU A N 1
ATOM 682 C CA . GLU A 1 96 ? 2.211 5.795 11.777 1.00 96.19 96 GLU A CA 1
ATOM 683 C C . GLU A 1 96 ? 2.240 4.360 11.237 1.00 96.19 96 GLU A C 1
ATOM 685 O O . GLU A 1 96 ? 3.298 3.839 10.902 1.00 96.19 96 GLU A O 1
ATOM 690 N N . ARG A 1 97 ? 1.073 3.715 11.172 1.00 95.50 97 ARG A N 1
ATOM 691 C CA . ARG A 1 97 ? 0.896 2.341 10.677 1.00 95.50 97 ARG A CA 1
ATOM 692 C C . ARG A 1 97 ? 0.384 2.343 9.242 1.00 95.50 97 ARG A C 1
ATOM 694 O O . ARG A 1 97 ? 0.963 1.721 8.356 1.00 95.50 97 ARG A O 1
ATOM 701 N N . PHE A 1 98 ? -0.726 3.040 9.028 1.00 97.25 98 PHE A N 1
ATOM 702 C CA . PHE A 1 98 ? -1.412 3.163 7.748 1.00 97.25 98 PHE A CA 1
ATOM 703 C C . PHE A 1 98 ? -2.246 4.447 7.729 1.00 97.25 98 PHE A C 1
ATOM 705 O O . PHE A 1 98 ? -2.499 5.058 8.772 1.00 97.25 98 PHE A O 1
ATOM 712 N N . ILE A 1 99 ? -2.668 4.858 6.538 1.00 96.69 99 ILE A N 1
ATOM 713 C CA . ILE A 1 99 ? -3.500 6.041 6.314 1.00 96.69 99 ILE A CA 1
ATOM 714 C C . ILE A 1 99 ? -4.727 5.624 5.509 1.00 96.69 99 ILE A C 1
ATOM 716 O O . ILE A 1 99 ? -4.600 4.893 4.525 1.00 96.69 99 ILE A O 1
ATOM 720 N N . ALA A 1 100 ? -5.902 6.096 5.921 1.00 96.88 100 ALA A N 1
ATOM 721 C CA . ALA A 1 100 ? -7.111 6.045 5.109 1.00 96.88 100 ALA A CA 1
ATOM 722 C C . ALA A 1 100 ? -7.384 7.400 4.450 1.00 96.88 100 ALA A C 1
ATOM 724 O O . ALA A 1 100 ? -7.079 8.442 5.037 1.00 96.88 100 ALA A O 1
ATOM 725 N N . TYR A 1 101 ? -7.986 7.375 3.264 1.00 95.94 101 TYR A N 1
ATOM 726 C CA . TYR A 1 101 ? -8.374 8.566 2.509 1.00 95.94 101 TYR A CA 1
ATOM 727 C C . TYR A 1 101 ? -9.871 8.545 2.207 1.00 95.94 101 TYR A C 1
ATOM 729 O O . TYR A 1 101 ? -10.420 7.486 1.911 1.00 95.94 101 TYR A O 1
ATOM 737 N N . ASP A 1 102 ? -10.486 9.722 2.262 1.00 95.12 102 ASP A N 1
ATOM 738 C CA . ASP A 1 102 ? -11.850 10.025 1.823 1.00 95.12 102 ASP A CA 1
ATOM 739 C C . ASP A 1 102 ? -11.783 11.168 0.804 1.00 95.12 102 ASP A C 1
ATOM 741 O O . ASP A 1 102 ? -11.327 12.272 1.124 1.00 95.12 102 ASP A O 1
ATOM 745 N N . PHE A 1 103 ? -12.230 10.906 -0.422 1.00 93.19 103 PHE A N 1
ATOM 746 C CA . PHE A 1 103 ? -12.226 11.857 -1.535 1.00 93.19 103 PHE A CA 1
ATOM 747 C C . PHE A 1 103 ? -13.514 12.694 -1.621 1.00 93.19 103 PHE A C 1
ATOM 749 O O . PHE A 1 103 ? -13.746 13.390 -2.611 1.00 93.19 103 PHE A O 1
ATOM 756 N N . GLY A 1 104 ? -14.343 12.684 -0.572 1.00 90.50 104 GLY A N 1
ATOM 757 C CA . GLY A 1 104 ? -15.433 13.642 -0.375 1.00 90.50 104 GLY A CA 1
ATOM 758 C C . GLY A 1 104 ? -16.810 13.030 -0.122 1.00 90.50 104 GLY A C 1
ATOM 759 O O . GLY A 1 104 ? -17.783 13.780 -0.014 1.00 90.50 104 GLY A O 1
ATOM 760 N N . GLU A 1 105 ? -16.922 11.704 -0.013 1.00 91.19 105 GLU A N 1
ATOM 761 C CA . GLU A 1 105 ? -18.189 11.019 0.281 1.00 91.19 105 GLU A CA 1
ATOM 762 C C . GLU A 1 105 ? -18.409 10.760 1.780 1.00 91.19 105 GLU A C 1
ATOM 764 O O . GLU A 1 105 ? -19.465 10.249 2.171 1.00 91.19 105 GLU A O 1
ATOM 769 N N . GLY A 1 106 ? -17.447 11.115 2.638 1.00 94.38 106 GLY A N 1
ATOM 770 C CA . GLY A 1 106 ? -17.509 10.804 4.066 1.00 94.38 106 GLY A CA 1
ATOM 771 C C . GLY A 1 106 ? -17.185 9.339 4.356 1.00 94.38 106 GLY A C 1
ATOM 772 O O . GLY A 1 106 ? -17.616 8.815 5.389 1.00 94.38 106 GLY A O 1
ATOM 773 N N . LYS A 1 107 ? -16.491 8.653 3.440 1.00 96.56 107 LYS A N 1
ATOM 774 C CA . LYS A 1 107 ? -16.210 7.215 3.505 1.00 96.56 107 LYS A CA 1
ATOM 775 C C . LYS A 1 107 ? -14.755 6.916 3.197 1.00 96.56 107 LYS A C 1
ATOM 777 O O . LYS A 1 107 ? -14.103 7.661 2.484 1.00 96.56 107 LYS A O 1
ATOM 782 N N . ILE A 1 108 ? -14.261 5.797 3.715 1.00 96.88 108 ILE A N 1
ATOM 783 C CA . ILE A 1 108 ? -12.921 5.320 3.379 1.00 96.88 108 ILE A CA 1
ATOM 784 C C . ILE A 1 108 ? -12.905 4.816 1.935 1.00 96.88 108 ILE A C 1
ATOM 786 O O . ILE A 1 108 ? -13.470 3.769 1.630 1.00 96.88 108 ILE A O 1
ATOM 790 N N . ASP A 1 109 ? -12.204 5.521 1.061 1.00 96.00 109 ASP A N 1
ATOM 791 C CA . ASP A 1 109 ? -12.022 5.150 -0.341 1.00 96.00 109 ASP A CA 1
ATOM 792 C C . ASP A 1 109 ? -10.733 4.363 -0.576 1.00 96.00 109 ASP A C 1
ATOM 794 O O . ASP A 1 109 ? -10.671 3.513 -1.468 1.00 96.00 109 ASP A O 1
ATOM 798 N N . VAL A 1 110 ? -9.699 4.651 0.221 1.00 95.88 110 VAL A N 1
ATOM 799 C CA . VAL A 1 110 ? -8.365 4.049 0.114 1.00 95.88 110 VAL A CA 1
ATOM 800 C C . VAL A 1 110 ? -7.802 3.760 1.495 1.00 95.88 110 VAL A C 1
ATOM 802 O O . VAL A 1 110 ? -7.957 4.566 2.409 1.00 95.88 110 VAL A O 1
ATOM 805 N N . ILE A 1 111 ? -7.084 2.644 1.622 1.00 97.75 111 ILE A N 1
ATOM 806 C CA . ILE A 1 111 ? -6.205 2.342 2.760 1.00 97.75 111 ILE A CA 1
ATOM 807 C C . ILE A 1 111 ? -4.796 2.105 2.212 1.00 97.75 111 ILE A C 1
ATOM 809 O O . ILE A 1 111 ? -4.621 1.287 1.310 1.00 97.75 111 ILE A O 1
ATOM 813 N N . ASN A 1 112 ? -3.798 2.799 2.757 1.00 95.94 112 ASN A N 1
ATOM 814 C CA . ASN A 1 112 ? -2.389 2.706 2.365 1.00 95.94 112 ASN A CA 1
ATOM 815 C C . ASN A 1 112 ? -1.502 2.379 3.573 1.00 95.94 112 ASN A C 1
ATOM 817 O O . ASN A 1 112 ? -1.593 3.057 4.597 1.00 95.94 112 ASN A O 1
ATOM 821 N N . LEU A 1 113 ? -0.625 1.382 3.450 1.00 97.31 113 LEU A N 1
ATOM 822 C CA . LEU A 1 113 ? 0.347 1.039 4.489 1.00 97.31 113 LEU A CA 1
ATOM 823 C C . LEU A 1 113 ? 1.496 2.052 4.527 1.00 97.31 113 LEU A C 1
ATOM 825 O O . LEU A 1 113 ? 1.987 2.484 3.488 1.00 97.31 113 LEU A O 1
ATOM 829 N N . ILE A 1 114 ? 1.948 2.386 5.735 1.00 95.38 114 ILE A N 1
ATOM 830 C CA . ILE A 1 114 ? 3.108 3.258 5.968 1.00 95.38 114 ILE A CA 1
ATOM 831 C C . ILE A 1 114 ? 4.280 2.468 6.543 1.00 95.38 114 ILE A C 1
ATOM 833 O O . ILE A 1 114 ? 5.424 2.696 6.156 1.00 95.38 114 ILE A O 1
ATOM 837 N N . ASP A 1 115 ? 4.010 1.525 7.444 1.00 92.31 115 ASP A N 1
ATOM 838 C CA . ASP A 1 115 ? 5.055 0.767 8.121 1.00 92.31 115 ASP A CA 1
ATOM 839 C C . ASP A 1 115 ? 5.195 -0.682 7.632 1.00 92.31 115 ASP A C 1
ATOM 841 O O . ASP A 1 115 ? 4.551 -1.132 6.685 1.00 92.31 115 ASP A O 1
ATOM 845 N N . THR A 1 116 ? 6.088 -1.419 8.294 1.00 93.56 116 THR A N 1
ATOM 846 C CA . THR A 1 116 ? 6.449 -2.804 7.964 1.00 93.56 116 THR A CA 1
ATOM 847 C C . THR A 1 116 ? 5.711 -3.847 8.812 1.00 93.56 116 THR A C 1
ATOM 849 O O . THR A 1 116 ? 5.981 -5.050 8.699 1.00 93.56 116 THR A O 1
ATOM 852 N N . VAL A 1 117 ? 4.806 -3.418 9.702 1.00 92.12 117 VAL A N 1
ATOM 853 C CA . VAL A 1 117 ? 4.110 -4.329 10.620 1.00 92.12 117 VAL A CA 1
ATOM 854 C C . VAL A 1 117 ? 2.962 -5.029 9.913 1.00 92.12 117 VAL A C 1
ATOM 856 O O . VAL A 1 117 ? 2.837 -6.249 10.037 1.00 92.12 117 VAL A O 1
ATOM 859 N N . ALA A 1 118 ? 2.156 -4.284 9.158 1.00 93.81 118 ALA A N 1
ATOM 860 C CA . ALA A 1 118 ? 1.104 -4.861 8.334 1.00 93.81 118 ALA A CA 1
ATOM 861 C C . ALA A 1 118 ? 1.686 -5.556 7.092 1.00 93.81 118 ALA A C 1
ATOM 863 O O . ALA A 1 118 ? 2.688 -5.128 6.518 1.00 93.81 118 ALA A O 1
ATOM 864 N N . GLN A 1 119 ? 1.053 -6.650 6.675 1.00 95.81 119 GLN A N 1
ATOM 865 C CA . GLN A 1 119 ? 1.526 -7.474 5.564 1.00 95.81 119 GLN A CA 1
ATOM 866 C C . GLN A 1 119 ? 0.397 -7.846 4.604 1.00 95.81 119 GLN A C 1
ATOM 868 O O . GLN A 1 119 ? -0.787 -7.704 4.895 1.00 95.81 119 GLN A O 1
ATOM 873 N N . VAL A 1 120 ? 0.779 -8.380 3.453 1.00 96.62 120 VAL A N 1
ATOM 874 C CA . VAL A 1 120 ? -0.095 -8.981 2.453 1.00 96.62 120 VAL A CA 1
ATOM 875 C C . VAL A 1 120 ? 0.131 -10.483 2.451 1.00 96.62 120 VAL A C 1
ATOM 877 O O . VAL A 1 120 ? 1.269 -10.958 2.480 1.00 96.62 120 VAL A O 1
ATOM 880 N N . LYS A 1 121 ? -0.963 -11.244 2.404 1.00 96.44 121 LYS A N 1
ATOM 881 C CA . LYS A 1 121 ? -0.914 -12.697 2.261 1.00 96.44 121 LYS A CA 1
ATOM 882 C C . LYS A 1 121 ? -0.822 -13.078 0.791 1.00 96.44 121 LYS A C 1
ATOM 884 O O . LYS A 1 121 ? -1.753 -12.838 0.034 1.00 96.44 121 LYS A O 1
ATOM 889 N N . ALA A 1 122 ? 0.262 -13.744 0.419 1.00 95.56 122 ALA A N 1
ATOM 890 C CA . ALA A 1 122 ? 0.502 -14.242 -0.927 1.00 95.56 122 ALA A CA 1
ATOM 891 C C . ALA A 1 122 ? 0.699 -15.768 -0.945 1.00 95.56 122 ALA A C 1
ATOM 893 O O . ALA A 1 122 ? 0.961 -16.381 0.094 1.00 95.56 122 ALA A O 1
ATOM 894 N N . PRO A 1 123 ? 0.635 -16.420 -2.123 1.00 94.75 123 PRO A N 1
ATOM 895 C CA . PRO A 1 123 ? 0.798 -17.873 -2.225 1.00 94.75 123 PRO A CA 1
ATOM 896 C C . PRO A 1 123 ? 2.124 -18.411 -1.666 1.00 94.75 123 PRO A C 1
ATOM 898 O O . PRO A 1 123 ? 2.192 -19.564 -1.251 1.00 94.75 123 PRO A O 1
ATOM 901 N N . ARG A 1 124 ? 3.182 -17.589 -1.659 1.00 92.62 124 ARG A N 1
ATOM 902 C CA . ARG A 1 124 ? 4.526 -17.954 -1.171 1.00 92.62 124 ARG A CA 1
ATOM 903 C C . ARG A 1 124 ? 4.796 -17.537 0.277 1.00 92.62 124 ARG A C 1
ATOM 905 O O . ARG A 1 124 ? 5.905 -17.741 0.758 1.00 92.62 124 ARG A O 1
ATOM 912 N N . GLY A 1 125 ? 3.805 -16.975 0.965 1.00 94.19 125 GLY A N 1
ATOM 913 C CA . GLY A 1 125 ? 3.942 -16.465 2.325 1.00 94.19 125 GLY A CA 1
ATOM 914 C C . GLY A 1 125 ? 3.463 -15.025 2.452 1.00 94.19 125 GLY A C 1
ATOM 915 O O . GLY A 1 125 ? 2.751 -14.512 1.592 1.00 94.19 125 GLY A O 1
ATOM 916 N N . MET A 1 126 ? 3.844 -14.388 3.553 1.00 95.62 126 MET A N 1
ATOM 917 C CA . MET A 1 126 ? 3.531 -12.986 3.816 1.00 95.62 126 MET A CA 1
ATOM 918 C C . MET A 1 126 ? 4.679 -12.094 3.341 1.00 95.62 126 MET A C 1
ATOM 920 O O . MET A 1 126 ? 5.840 -12.473 3.489 1.00 95.62 126 MET A O 1
ATOM 924 N N . PHE A 1 127 ? 4.363 -10.910 2.824 1.00 96.81 127 PHE A N 1
ATOM 925 C CA . PHE A 1 127 ? 5.341 -9.841 2.598 1.00 96.81 127 PHE A CA 1
ATOM 926 C C . PHE A 1 127 ? 4.695 -8.472 2.844 1.00 96.81 127 PHE A C 1
ATOM 928 O O . PHE A 1 127 ? 3.471 -8.362 2.848 1.00 96.81 127 PHE A O 1
ATOM 935 N N . GLY A 1 128 ? 5.489 -7.432 3.066 1.00 97.19 128 GLY A N 1
ATOM 936 C CA . GLY A 1 128 ? 5.018 -6.073 3.327 1.00 97.19 128 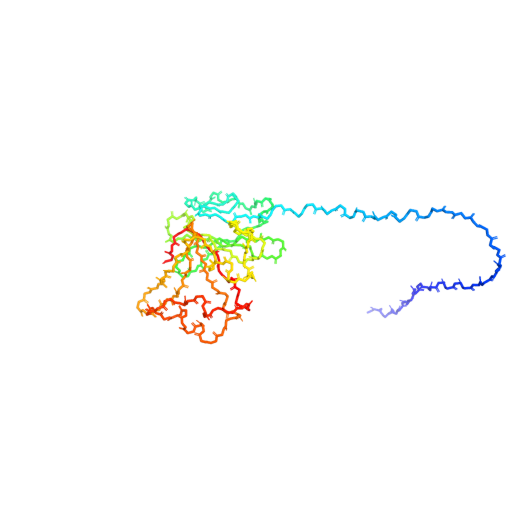GLY A CA 1
ATOM 937 C C . GLY A 1 128 ? 5.951 -5.001 2.769 1.00 97.19 128 GLY A C 1
ATOM 938 O O . GLY A 1 128 ? 6.789 -5.263 1.903 1.00 97.19 128 GLY A O 1
ATOM 939 N N . ILE A 1 129 ? 5.788 -3.778 3.271 1.00 97.25 129 ILE A N 1
ATOM 940 C CA . ILE A 1 129 ? 6.696 -2.661 2.989 1.00 97.25 129 ILE A CA 1
ATOM 941 C C . ILE A 1 129 ? 8.122 -3.049 3.406 1.00 97.25 129 ILE A C 1
ATOM 943 O O . ILE A 1 129 ? 8.332 -3.667 4.448 1.00 97.25 129 ILE A O 1
ATOM 947 N N . GLY A 1 130 ? 9.106 -2.695 2.582 1.00 96.62 130 GLY A N 1
ATOM 948 C CA . GLY A 1 130 ? 10.521 -2.990 2.810 1.00 96.62 130 GLY A CA 1
ATOM 949 C C . GLY A 1 130 ? 10.983 -4.373 2.340 1.00 96.62 130 GLY A C 1
ATOM 950 O O . GLY A 1 130 ? 12.185 -4.569 2.170 1.00 96.62 130 GLY A O 1
ATOM 951 N N . ASP A 1 131 ? 10.076 -5.312 2.054 1.00 97.25 131 ASP A N 1
ATOM 952 C CA . ASP A 1 131 ? 10.448 -6.598 1.452 1.00 97.25 131 ASP A CA 1
ATOM 953 C C . ASP A 1 131 ? 10.824 -6.441 -0.030 1.00 97.25 131 ASP A C 1
ATOM 955 O O . ASP A 1 131 ? 10.482 -5.450 -0.676 1.00 97.25 131 ASP A O 1
ATOM 959 N N . LYS A 1 132 ? 11.520 -7.432 -0.603 1.00 97.06 132 LYS A N 1
ATOM 960 C CA . LYS A 1 132 ? 11.946 -7.402 -2.013 1.00 97.06 132 LYS A CA 1
ATOM 961 C C . LYS A 1 132 ? 10.758 -7.245 -2.962 1.00 97.06 132 LYS A C 1
ATOM 963 O O . LYS A 1 132 ? 9.802 -8.019 -2.907 1.00 97.06 132 LYS A O 1
ATOM 968 N N . PHE A 1 133 ? 10.872 -6.330 -3.923 1.00 97.88 133 PHE A N 1
ATOM 969 C CA . PHE A 1 133 ? 9.828 -6.104 -4.926 1.00 97.88 133 PHE A CA 1
ATOM 970 C C . PHE A 1 133 ? 9.633 -7.306 -5.863 1.00 97.88 133 PHE A C 1
ATOM 972 O O . PHE A 1 133 ? 8.556 -7.505 -6.420 1.00 97.88 133 PHE A O 1
ATOM 979 N N . SER A 1 134 ? 10.636 -8.181 -5.980 1.00 96.31 134 SER A N 1
ATOM 980 C CA . SER A 1 134 ? 10.505 -9.451 -6.699 1.00 96.31 134 SER A CA 1
ATOM 981 C C . SER A 1 134 ? 9.404 -10.360 -6.137 1.00 96.31 134 SER A C 1
ATOM 983 O O . SER A 1 134 ? 8.856 -11.159 -6.895 1.00 96.31 134 SER A O 1
ATOM 985 N N . ASN A 1 135 ? 9.004 -10.197 -4.869 1.00 97.00 135 ASN A N 1
ATOM 986 C CA . ASN A 1 135 ? 7.839 -10.883 -4.306 1.00 97.00 135 ASN A CA 1
ATOM 987 C C . ASN A 1 135 ? 6.538 -10.475 -5.015 1.00 97.00 135 ASN A C 1
ATOM 989 O O . ASN A 1 135 ? 5.709 -11.341 -5.283 1.00 97.00 135 ASN A O 1
ATOM 993 N N . VAL A 1 136 ? 6.393 -9.194 -5.382 1.00 97.69 136 VAL A N 1
ATOM 994 C CA . VAL A 1 136 ? 5.244 -8.664 -6.140 1.00 97.69 136 VAL A CA 1
ATOM 995 C C . VAL A 1 136 ? 5.271 -9.180 -7.577 1.00 97.69 136 VAL A C 1
ATOM 997 O O . VAL A 1 136 ? 4.274 -9.692 -8.075 1.00 97.69 136 VAL A O 1
ATOM 1000 N N . LEU A 1 137 ? 6.431 -9.116 -8.235 1.00 97.12 137 LEU A N 1
ATOM 1001 C CA . LEU A 1 137 ? 6.596 -9.546 -9.633 1.00 97.12 137 LEU A CA 1
ATOM 1002 C C . LEU A 1 137 ? 6.343 -11.047 -9.851 1.00 97.12 137 LEU A C 1
ATOM 1004 O O . LEU A 1 137 ? 6.111 -11.483 -10.976 1.00 97.12 137 LEU A O 1
ATOM 1008 N N . GLN A 1 138 ? 6.424 -11.844 -8.785 1.00 96.06 138 GLN A N 1
ATOM 1009 C CA . GLN A 1 138 ? 6.188 -13.287 -8.804 1.00 96.06 138 GLN A CA 1
ATOM 1010 C C . GLN A 1 138 ? 4.747 -13.670 -8.434 1.00 96.06 138 GLN A C 1
ATOM 1012 O O . GLN A 1 138 ? 4.428 -14.864 -8.431 1.00 96.06 138 GLN A O 1
ATOM 1017 N N . LEU A 1 139 ? 3.884 -12.699 -8.113 1.00 97.94 139 LEU A N 1
ATOM 1018 C CA . LEU A 1 139 ? 2.479 -12.959 -7.818 1.00 97.94 139 LEU A CA 1
ATOM 1019 C C . LEU A 1 139 ? 1.756 -13.484 -9.068 1.00 97.94 139 LEU A C 1
ATOM 1021 O O . LEU A 1 139 ? 1.909 -12.932 -10.163 1.00 97.94 139 LEU A O 1
ATOM 1025 N N . PRO A 1 140 ? 0.954 -14.555 -8.940 1.00 97.19 140 PRO A N 1
ATOM 1026 C CA . PRO A 1 140 ? 0.231 -15.106 -10.074 1.00 97.19 140 PRO A CA 1
ATOM 1027 C C . PRO A 1 140 ? -0.850 -14.126 -10.535 1.00 97.19 140 PRO A C 1
ATOM 1029 O O . PRO A 1 140 ? -1.751 -13.794 -9.770 1.00 97.19 140 PRO A O 1
ATOM 1032 N N . GLY A 1 141 ? -0.771 -13.695 -11.795 1.00 96.19 141 GLY A N 1
ATOM 1033 C CA . GLY A 1 141 ? -1.744 -12.767 -12.376 1.00 96.19 141 GLY A CA 1
ATOM 1034 C C . GLY A 1 141 ? -1.571 -11.315 -11.931 1.00 96.19 141 GLY A C 1
ATOM 1035 O O . GLY A 1 141 ? -2.533 -10.562 -11.998 1.00 96.19 141 GLY A O 1
ATOM 1036 N N . VAL A 1 142 ? -0.383 -10.920 -11.459 1.00 97.56 142 VAL A N 1
ATOM 1037 C CA . VAL A 1 142 ? -0.081 -9.498 -11.256 1.00 97.56 142 VAL A CA 1
ATOM 1038 C C . VAL A 1 142 ? -0.111 -8.754 -12.590 1.00 97.56 142 VAL A C 1
ATOM 1040 O O . VAL A 1 142 ? 0.481 -9.193 -13.579 1.00 97.56 142 VAL A O 1
ATOM 1043 N N . GLU A 1 143 ? -0.798 -7.622 -12.609 1.00 96.56 143 GLU A N 1
ATOM 1044 C CA . GLU A 1 143 ? -0.933 -6.750 -13.774 1.00 96.56 143 GLU A CA 1
ATOM 1045 C C . GLU A 1 143 ? -0.215 -5.425 -13.523 1.00 96.56 143 GLU A C 1
ATOM 1047 O O . GLU A 1 143 ? -0.057 -5.005 -12.381 1.00 96.56 143 GLU A O 1
ATOM 1052 N N . THR A 1 144 ? 0.232 -4.756 -14.582 1.00 95.94 144 THR A N 1
ATOM 1053 C CA . THR A 1 144 ? 0.809 -3.408 -14.492 1.00 95.94 144 THR A CA 1
ATOM 1054 C C . THR A 1 144 ? -0.192 -2.379 -14.981 1.00 95.94 144 THR A C 1
ATOM 1056 O O . THR A 1 144 ? -0.725 -2.532 -16.081 1.00 95.94 144 THR A O 1
ATOM 1059 N N . GLU A 1 145 ? -0.379 -1.304 -14.228 1.00 94.00 145 GLU A N 1
ATOM 1060 C CA . GLU A 1 145 ? -1.280 -0.212 -14.582 1.00 94.00 145 GLU A CA 1
ATOM 1061 C C . GLU A 1 145 ? -0.565 1.134 -14.464 1.00 94.00 145 GLU A C 1
ATOM 1063 O O . GLU A 1 145 ? 0.123 1.401 -13.478 1.00 94.00 145 GLU A O 1
ATOM 1068 N N . TRP A 1 146 ? -0.704 1.976 -15.487 1.00 92.88 146 TRP A N 1
ATOM 1069 C CA . TRP A 1 146 ? -0.254 3.361 -15.425 1.00 92.88 146 TRP A CA 1
ATOM 1070 C C . TRP A 1 146 ? -1.337 4.189 -14.747 1.00 92.88 146 TRP A C 1
ATOM 1072 O O . TRP A 1 146 ? -2.458 4.247 -15.250 1.00 92.88 146 TRP A O 1
ATOM 1082 N N . SER A 1 147 ? -0.989 4.853 -13.648 1.00 89.50 147 SER A N 1
ATOM 1083 C CA . SER A 1 147 ? -1.877 5.803 -12.987 1.00 89.50 147 SER A CA 1
ATOM 1084 C C . SER A 1 147 ? -1.326 7.217 -13.114 1.00 89.50 147 SER A C 1
ATOM 1086 O O . SER A 1 147 ? -0.209 7.498 -12.672 1.00 89.50 147 SER A O 1
ATOM 1088 N N . GLY A 1 148 ? -2.103 8.101 -13.740 1.00 84.06 148 GLY A N 1
ATOM 1089 C CA . GLY A 1 148 ? -1.790 9.520 -13.869 1.00 84.06 148 GLY A CA 1
ATOM 1090 C C . GLY A 1 148 ? -2.403 10.188 -15.100 1.00 84.06 148 GLY A C 1
ATOM 1091 O O . GLY A 1 148 ? -2.901 9.523 -16.009 1.00 84.06 148 GLY A O 1
ATOM 1092 N N . TYR A 1 149 ? -2.315 11.517 -15.144 1.00 73.94 149 TYR A N 1
ATOM 1093 C CA . TYR A 1 149 ? -2.864 12.377 -16.198 1.00 73.94 149 TYR A CA 1
ATOM 1094 C C . TYR A 1 149 ? -1.749 13.159 -16.904 1.00 73.94 149 TYR A C 1
ATOM 1096 O O . TYR A 1 149 ? -0.724 13.471 -16.306 1.00 73.94 149 TYR A O 1
ATOM 1104 N N . ASP A 1 150 ? -1.934 13.483 -18.186 1.00 73.81 150 ASP A N 1
ATOM 1105 C CA . ASP A 1 150 ? -1.051 14.381 -18.953 1.00 73.81 150 ASP A CA 1
ATOM 1106 C C . ASP A 1 150 ? 0.454 14.034 -18.903 1.00 73.81 150 ASP A C 1
ATOM 1108 O O . ASP A 1 150 ? 1.321 14.907 -18.870 1.00 73.81 150 ASP A O 1
ATOM 1112 N N . ASN A 1 151 ? 0.779 12.737 -18.945 1.00 71.25 151 ASN A N 1
ATOM 1113 C CA . ASN A 1 151 ? 2.140 12.183 -18.813 1.00 71.25 151 ASN A CA 1
ATOM 1114 C C . ASN A 1 151 ? 2.802 12.398 -17.439 1.00 71.25 151 ASN A C 1
ATOM 1116 O O . ASN A 1 151 ? 3.989 12.117 -17.289 1.00 71.25 151 ASN A O 1
ATOM 1120 N N . SER A 1 152 ? 2.045 12.852 -16.441 1.00 82.81 152 SER A N 1
ATOM 1121 C CA . SER A 1 152 ? 2.432 12.857 -15.035 1.00 82.81 152 SER A CA 1
ATOM 1122 C C . SER A 1 152 ? 1.730 11.702 -14.336 1.00 82.81 152 SER A C 1
ATOM 1124 O O . SER A 1 152 ? 0.515 11.714 -14.157 1.00 82.81 152 SER A O 1
ATOM 1126 N N . GLY A 1 153 ? 2.490 10.683 -13.963 1.00 89.88 153 GLY A N 1
ATOM 1127 C CA . GLY A 1 153 ? 1.953 9.474 -13.359 1.00 89.88 153 GLY A CA 1
ATOM 1128 C C . GLY A 1 153 ? 3.052 8.495 -13.008 1.00 89.88 153 GLY A C 1
ATOM 1129 O O . GLY A 1 153 ? 4.228 8.775 -13.231 1.00 89.88 153 GLY A O 1
ATOM 1130 N N . THR A 1 154 ? 2.668 7.347 -12.472 1.00 93.75 154 THR A N 1
ATOM 1131 C CA . THR A 1 154 ? 3.602 6.267 -12.172 1.00 93.75 154 THR A CA 1
ATOM 1132 C C . THR A 1 154 ? 2.981 4.913 -12.479 1.00 93.75 154 THR A C 1
ATOM 1134 O O . THR A 1 154 ? 1.759 4.737 -12.460 1.00 93.75 154 THR A O 1
ATOM 1137 N N . TRP A 1 155 ? 3.836 3.941 -12.771 1.00 95.44 155 TRP A N 1
ATOM 1138 C CA . TRP A 1 155 ? 3.429 2.548 -12.889 1.00 95.44 155 TRP A CA 1
ATOM 1139 C C . TRP A 1 155 ? 3.174 1.931 -11.513 1.00 95.44 155 TRP A C 1
ATOM 1141 O O . TRP A 1 155 ? 4.008 2.027 -10.610 1.00 95.44 155 TRP A O 1
ATOM 1151 N N . TYR A 1 156 ? 2.047 1.234 -11.404 1.00 96.31 156 TYR A N 1
ATOM 1152 C CA . TYR A 1 156 ? 1.690 0.375 -10.284 1.00 96.31 156 TYR A CA 1
ATOM 1153 C C . TYR A 1 156 ? 1.559 -1.075 -10.736 1.00 96.31 156 TYR A C 1
ATOM 1155 O O . TYR A 1 156 ? 1.281 -1.370 -11.899 1.00 96.31 156 TYR A O 1
ATOM 1163 N N . TRP A 1 157 ? 1.710 -1.980 -9.777 1.00 97.38 157 TRP A N 1
ATOM 1164 C CA . TRP A 1 157 ? 1.392 -3.391 -9.927 1.00 97.38 157 TRP A CA 1
ATOM 1165 C C . TRP A 1 157 ? 0.105 -3.679 -9.173 1.00 97.38 157 TRP A C 1
ATOM 1167 O O . TRP A 1 157 ? -0.060 -3.224 -8.044 1.00 97.38 157 TRP A O 1
ATOM 1177 N N . LYS A 1 158 ? -0.799 -4.432 -9.788 1.00 96.50 158 LYS A N 1
ATOM 1178 C CA . LYS A 1 158 ? -2.100 -4.781 -9.231 1.00 96.50 158 LYS A CA 1
ATOM 1179 C C . LYS A 1 158 ? -2.225 -6.271 -9.067 1.00 96.50 158 LYS A C 1
ATOM 1181 O O . LYS A 1 158 ? -1.944 -7.025 -9.995 1.00 96.50 158 LYS A O 1
ATOM 1186 N N . TRP A 1 159 ? -2.701 -6.689 -7.906 1.00 97.56 159 TRP A N 1
ATOM 1187 C CA . TRP A 1 159 ? -2.980 -8.090 -7.645 1.00 97.56 159 TRP A CA 1
ATOM 1188 C C . TRP A 1 159 ? -4.090 -8.227 -6.609 1.00 97.56 159 TRP A C 1
ATOM 1190 O O . TRP A 1 159 ? -4.015 -7.633 -5.539 1.00 97.56 159 TRP A O 1
ATOM 1200 N N . GLU A 1 160 ? -5.140 -8.975 -6.951 1.00 95.81 160 GLU A N 1
ATOM 1201 C CA . GLU A 1 160 ? -6.305 -9.226 -6.086 1.00 95.81 160 GLU A CA 1
ATOM 1202 C C . GLU A 1 160 ? -6.925 -7.959 -5.459 1.00 95.81 160 GLU A C 1
ATOM 1204 O O . GLU A 1 160 ? -7.430 -8.003 -4.347 1.00 95.81 160 GLU A O 1
ATOM 1209 N N . GLY A 1 161 ? -6.919 -6.825 -6.170 1.00 95.06 161 GLY A N 1
ATOM 1210 C CA . GLY A 1 161 ? -7.461 -5.546 -5.682 1.00 95.06 161 GLY A CA 1
ATOM 1211 C C . GLY A 1 161 ? -6.493 -4.709 -4.838 1.00 95.06 161 GLY A C 1
ATOM 1212 O O . GLY A 1 161 ? -6.834 -3.592 -4.465 1.00 95.06 161 GLY A O 1
ATOM 1213 N N . LEU A 1 162 ? -5.281 -5.212 -4.594 1.00 97.38 162 LEU A N 1
ATOM 1214 C CA . LEU A 1 162 ? -4.184 -4.475 -3.975 1.00 97.38 162 LEU A CA 1
ATOM 1215 C C . LEU A 1 162 ? -3.302 -3.809 -5.032 1.00 97.38 162 LEU A C 1
ATOM 1217 O O . LEU A 1 162 ? -3.132 -4.333 -6.137 1.00 97.38 162 LEU A O 1
ATOM 1221 N N . TRP A 1 163 ? -2.700 -2.688 -4.653 1.00 97.38 163 TRP A N 1
ATOM 1222 C CA . TRP A 1 163 ? -1.816 -1.866 -5.469 1.00 97.38 163 TRP A CA 1
ATOM 1223 C C . T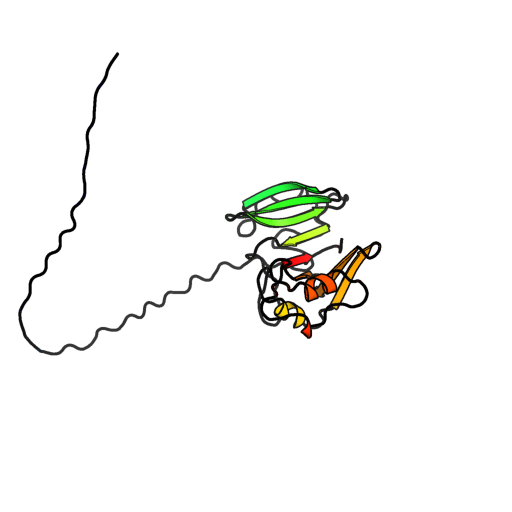RP A 1 163 ? -0.434 -1.790 -4.837 1.00 97.38 163 TRP A C 1
ATOM 1225 O O . TRP A 1 163 ? -0.314 -1.541 -3.640 1.00 97.38 163 TRP A O 1
ATOM 1235 N N . PHE A 1 164 ? 0.607 -1.952 -5.646 1.00 97.44 164 PHE A N 1
ATOM 1236 C CA . PHE A 1 164 ? 1.996 -1.994 -5.204 1.00 97.44 164 PHE A CA 1
ATOM 1237 C C . PHE A 1 164 ? 2.854 -1.035 -6.028 1.00 97.44 164 PHE A C 1
ATOM 1239 O O . PHE A 1 164 ? 2.696 -0.953 -7.248 1.00 97.44 164 PHE A O 1
ATOM 1246 N N . ALA A 1 165 ? 3.808 -0.365 -5.382 1.00 96.75 165 ALA A N 1
ATOM 1247 C CA . ALA A 1 165 ? 4.868 0.376 -6.065 1.00 96.75 165 ALA A CA 1
ATOM 1248 C C . ALA A 1 165 ? 6.216 0.200 -5.342 1.00 96.75 165 ALA A C 1
ATOM 1250 O O . ALA A 1 165 ? 6.244 -0.034 -4.125 1.00 96.75 165 ALA A O 1
ATOM 1251 N N . PRO A 1 166 ? 7.344 0.261 -6.071 1.00 97.31 166 PRO A N 1
ATOM 1252 C CA . PRO A 1 166 ? 8.659 0.142 -5.459 1.00 97.31 166 PRO A CA 1
ATOM 1253 C C . PRO A 1 166 ? 8.997 1.382 -4.625 1.00 97.31 166 PRO A C 1
ATOM 1255 O O . PRO A 1 166 ? 8.549 2.495 -4.918 1.00 97.31 166 PRO A O 1
ATOM 1258 N N . SER A 1 167 ? 9.819 1.189 -3.595 1.00 96.25 167 SER A N 1
ATOM 1259 C CA . SER A 1 167 ? 10.360 2.286 -2.793 1.00 96.25 167 SER A CA 1
ATOM 1260 C C . SER A 1 167 ? 11.228 3.197 -3.646 1.00 96.25 167 SER A C 1
ATOM 1262 O O . SER A 1 167 ? 12.086 2.734 -4.390 1.00 96.25 167 SER A O 1
ATOM 1264 N N . GLN A 1 168 ? 11.035 4.508 -3.517 1.00 93.62 168 GLN A N 1
ATOM 1265 C CA . GLN A 1 168 ? 11.863 5.491 -4.218 1.00 93.62 168 GLN A CA 1
ATOM 1266 C C . GLN A 1 168 ? 13.254 5.645 -3.583 1.00 93.62 168 GLN A C 1
ATOM 1268 O O . GLN A 1 168 ? 14.144 6.229 -4.192 1.00 93.62 168 GLN A O 1
ATOM 1273 N N . GLU A 1 169 ? 13.460 5.108 -2.378 1.00 91.75 169 GLU A N 1
ATOM 1274 C CA . GLU A 1 169 ? 14.725 5.223 -1.644 1.00 91.75 169 GLU A CA 1
ATOM 1275 C C . GLU A 1 169 ? 15.797 4.244 -2.139 1.00 91.75 169 GLU A C 1
ATOM 1277 O O . GLU A 1 169 ? 16.989 4.486 -1.952 1.00 91.75 169 GLU A O 1
ATOM 1282 N N . THR A 1 170 ? 15.386 3.131 -2.755 1.00 84.00 170 THR A N 1
ATOM 1283 C CA . THR A 1 170 ? 16.267 1.991 -3.063 1.00 84.00 170 THR A CA 1
ATOM 1284 C C . THR A 1 170 ? 16.409 1.698 -4.555 1.00 84.00 170 THR A C 1
ATOM 1286 O O . THR A 1 170 ? 17.120 0.771 -4.935 1.00 84.00 170 THR A O 1
ATOM 1289 N N . ILE A 1 171 ? 15.766 2.479 -5.426 1.00 94.00 171 ILE A N 1
ATOM 1290 C CA . ILE A 1 171 ? 15.790 2.248 -6.875 1.00 94.00 171 ILE A CA 1
ATOM 1291 C C . ILE A 1 171 ? 16.928 2.989 -7.576 1.00 94.00 171 ILE A C 1
ATOM 1293 O O . ILE A 1 171 ? 17.325 4.091 -7.205 1.00 94.00 171 ILE A O 1
ATOM 1297 N N . SER A 1 172 ? 17.417 2.400 -8.668 1.00 94.44 172 SER A N 1
ATOM 1298 C CA . SER A 1 172 ? 18.345 3.080 -9.573 1.00 94.44 172 SER A CA 1
ATOM 1299 C C . SER A 1 172 ? 17.671 4.245 -10.309 1.00 94.44 172 SER A C 1
ATOM 1301 O O . SER A 1 172 ? 16.468 4.220 -10.580 1.00 94.44 172 SER A O 1
ATOM 1303 N N . GLU A 1 173 ? 18.460 5.232 -10.746 1.00 92.94 173 GLU A N 1
ATOM 1304 C CA . GLU A 1 173 ? 17.964 6.340 -11.581 1.00 92.94 173 GLU A CA 1
ATOM 1305 C C . GLU A 1 173 ? 17.284 5.855 -12.873 1.00 92.94 173 GLU A C 1
ATOM 1307 O O . GLU A 1 173 ? 16.339 6.475 -13.363 1.00 92.94 173 GLU A O 1
ATOM 1312 N N . ASN A 1 174 ? 17.754 4.737 -13.441 1.00 93.31 174 ASN A N 1
ATOM 1313 C CA . ASN A 1 174 ? 17.162 4.163 -14.646 1.00 93.31 174 ASN A CA 1
ATOM 1314 C C . ASN A 1 174 ? 15.745 3.651 -14.367 1.00 93.31 174 ASN A C 1
ATOM 1316 O O . ASN A 1 174 ? 14.809 4.051 -15.061 1.00 93.31 174 ASN A O 1
ATOM 1320 N N . LEU A 1 175 ? 15.589 2.826 -13.327 1.00 95.06 175 LEU A N 1
ATOM 1321 C CA . LEU A 1 175 ? 14.285 2.308 -12.928 1.00 95.06 175 LEU A CA 1
ATOM 1322 C C . LEU A 1 175 ? 13.345 3.448 -12.518 1.00 95.06 175 LEU A C 1
ATOM 1324 O O . LEU A 1 175 ? 12.206 3.470 -12.976 1.00 95.06 175 LEU A O 1
ATOM 1328 N N . SER A 1 176 ? 13.837 4.433 -11.757 1.00 94.25 176 SER A N 1
ATOM 1329 C CA . SER A 1 176 ? 13.076 5.639 -11.407 1.00 94.25 176 SER A CA 1
ATOM 1330 C C . SER A 1 176 ? 12.517 6.321 -12.655 1.00 94.25 176 SER A C 1
ATOM 1332 O O . SER A 1 176 ? 11.307 6.460 -12.797 1.00 94.25 176 SER A O 1
ATOM 1334 N N . ARG A 1 177 ? 13.356 6.633 -13.649 1.00 92.38 177 ARG A N 1
ATOM 1335 C CA . ARG A 1 177 ? 12.882 7.248 -14.897 1.00 92.38 177 ARG A CA 1
ATOM 1336 C C . ARG A 1 177 ? 11.841 6.394 -15.625 1.00 92.38 177 ARG A C 1
ATOM 1338 O O . ARG A 1 177 ? 10.896 6.951 -16.173 1.00 92.38 177 ARG A O 1
ATOM 1345 N N . ARG A 1 178 ? 12.007 5.069 -15.660 1.00 93.69 178 ARG A N 1
ATOM 1346 C CA . ARG A 1 178 ? 11.036 4.173 -16.310 1.00 93.69 178 ARG A CA 1
ATOM 1347 C C . ARG A 1 178 ? 9.690 4.147 -15.586 1.00 93.69 178 ARG A C 1
ATOM 1349 O O . ARG A 1 178 ? 8.663 4.080 -16.253 1.00 93.69 178 ARG A O 1
ATOM 1356 N N . LEU A 1 179 ? 9.683 4.222 -14.254 1.00 94.38 179 LEU A N 1
ATOM 1357 C CA . LEU A 1 179 ? 8.452 4.247 -13.456 1.00 94.38 179 LEU A CA 1
ATOM 1358 C C . LEU A 1 179 ? 7.569 5.452 -13.781 1.00 94.38 179 LEU A C 1
ATOM 1360 O O . LEU A 1 179 ? 6.354 5.305 -13.775 1.00 94.38 179 LEU A O 1
ATOM 1364 N N . TYR A 1 180 ? 8.164 6.590 -14.146 1.00 92.69 180 TYR A N 1
ATOM 1365 C CA . TYR A 1 180 ? 7.454 7.830 -14.481 1.00 92.69 180 TYR A CA 1
ATOM 1366 C C . TYR A 1 180 ? 7.328 8.076 -15.999 1.00 92.69 180 TYR A C 1
ATOM 1368 O O . TYR A 1 180 ? 7.168 9.214 -16.439 1.00 92.69 180 TYR A O 1
ATOM 1376 N N . GLN A 1 181 ? 7.402 7.027 -16.831 1.00 91.69 181 GLN A N 1
ATOM 1377 C CA . GLN A 1 181 ? 7.192 7.118 -18.282 1.00 91.69 181 GLN A CA 1
ATOM 1378 C C . GLN A 1 181 ? 6.000 6.260 -18.744 1.00 91.69 181 GLN A C 1
ATOM 1380 O O . GLN A 1 181 ? 6.079 5.034 -18.661 1.00 91.69 181 GLN A O 1
ATOM 1385 N N . PRO A 1 182 ? 4.941 6.847 -19.341 1.00 90.12 182 PRO A N 1
ATOM 1386 C CA . PRO A 1 182 ? 3.709 6.121 -19.692 1.00 90.12 182 PRO A CA 1
ATOM 1387 C C . PRO A 1 182 ? 3.856 5.148 -20.870 1.00 90.12 182 PRO A C 1
ATOM 1389 O O . PRO A 1 182 ? 2.919 4.432 -21.207 1.00 90.12 182 PRO A O 1
ATOM 1392 N N . ILE A 1 183 ? 5.011 5.136 -21.540 1.00 87.75 183 ILE A N 1
ATOM 1393 C CA . ILE A 1 183 ? 5.208 4.407 -22.800 1.00 87.75 183 ILE A CA 1
ATOM 1394 C C . ILE A 1 183 ? 5.221 2.894 -22.570 1.00 87.75 183 ILE A C 1
ATOM 1396 O O . ILE A 1 183 ? 4.638 2.143 -23.350 1.00 87.75 183 ILE A O 1
ATOM 1400 N N . GLN A 1 184 ? 5.926 2.438 -21.533 1.00 90.50 184 GLN A N 1
ATOM 1401 C CA . GLN A 1 184 ? 6.099 1.016 -21.267 1.00 90.50 184 GLN A CA 1
ATOM 1402 C C . GLN A 1 184 ? 6.382 0.775 -19.787 1.00 90.50 184 GLN A C 1
ATOM 1404 O O . GLN A 1 184 ? 7.322 1.348 -19.233 1.00 90.50 184 GLN A O 1
ATOM 1409 N N . ALA A 1 185 ? 5.623 -0.141 -19.187 1.00 93.38 185 ALA A N 1
ATOM 1410 C CA . ALA A 1 185 ? 5.867 -0.589 -17.825 1.00 93.38 185 ALA A CA 1
ATOM 1411 C C . ALA A 1 185 ? 7.298 -1.142 -17.660 1.00 93.38 185 ALA A C 1
ATOM 1413 O O . ALA A 1 185 ? 7.837 -1.784 -18.577 1.00 93.38 185 ALA A O 1
ATOM 1414 N N . PRO A 1 186 ? 7.939 -0.927 -16.500 1.00 94.88 186 PRO A N 1
ATOM 1415 C CA . PRO A 1 186 ? 9.125 -1.678 -16.121 1.00 94.88 186 PRO A CA 1
ATOM 1416 C C . PRO A 1 186 ? 8.863 -3.186 -16.175 1.00 94.88 186 PRO A C 1
ATOM 1418 O O . PRO A 1 186 ? 7.817 -3.684 -15.762 1.00 94.88 186 PRO A O 1
ATOM 1421 N N . THR A 1 187 ? 9.830 -3.919 -16.705 1.00 93.00 187 THR A N 1
ATOM 1422 C CA . THR A 1 187 ? 9.817 -5.380 -16.783 1.00 93.00 187 THR A CA 1
ATOM 1423 C C . THR A 1 187 ? 10.558 -5.970 -15.586 1.00 93.00 187 THR A C 1
ATOM 1425 O O . THR A 1 187 ? 11.351 -5.266 -14.968 1.00 93.00 187 THR A O 1
ATOM 1428 N N . PRO A 1 188 ? 10.407 -7.269 -15.272 1.00 93.94 188 PRO A N 1
ATOM 1429 C CA . PRO A 1 188 ? 11.142 -7.872 -14.161 1.00 93.94 188 PRO A CA 1
ATOM 1430 C C . PRO A 1 188 ? 12.669 -7.725 -14.232 1.00 93.94 188 PRO A C 1
ATOM 1432 O O . PRO A 1 188 ? 13.316 -7.699 -13.195 1.00 93.94 188 PRO A O 1
ATOM 1435 N N . ALA A 1 189 ? 13.248 -7.589 -15.430 1.00 93.44 189 ALA A N 1
ATOM 1436 C CA . ALA A 1 189 ? 14.687 -7.376 -15.608 1.00 93.44 189 ALA A CA 1
ATOM 1437 C C . ALA A 1 189 ? 15.170 -5.983 -15.159 1.00 93.44 189 ALA A C 1
ATOM 1439 O O . ALA A 1 189 ? 16.371 -5.772 -15.020 1.00 93.44 189 ALA A O 1
ATOM 1440 N N . ASP A 1 190 ? 14.250 -5.039 -14.949 1.00 94.38 190 ASP A N 1
ATOM 1441 C CA . ASP A 1 190 ? 14.554 -3.692 -14.459 1.00 94.38 190 ASP A CA 1
ATOM 1442 C C . ASP A 1 190 ? 14.703 -3.628 -12.934 1.00 94.38 190 ASP A C 1
ATOM 1444 O O . ASP A 1 190 ? 15.128 -2.603 -12.405 1.00 94.38 190 ASP A O 1
ATOM 1448 N N . PHE A 1 191 ? 14.354 -4.713 -12.236 1.00 95.94 191 PHE A N 1
ATOM 1449 C CA . PHE A 1 191 ? 14.400 -4.823 -10.785 1.00 95.94 191 PHE A CA 1
ATOM 1450 C C . PHE A 1 191 ? 15.551 -5.731 -10.374 1.00 95.94 191 PHE A C 1
ATOM 1452 O O . PHE A 1 191 ? 15.608 -6.899 -10.762 1.00 95.94 191 PHE A O 1
ATOM 1459 N N . ASP A 1 192 ? 16.447 -5.200 -9.552 1.00 94.50 192 ASP A N 1
ATOM 1460 C CA . ASP A 1 192 ? 17.427 -6.006 -8.840 1.00 94.50 192 ASP A CA 1
ATOM 1461 C C . ASP A 1 192 ? 16.941 -6.338 -7.418 1.00 94.50 192 ASP A C 1
ATOM 1463 O O . ASP A 1 192 ? 15.868 -5.926 -6.971 1.00 94.50 192 ASP A O 1
ATOM 1467 N N . ASP A 1 193 ? 17.750 -7.115 -6.704 1.00 93.38 193 ASP A N 1
ATOM 1468 C CA . ASP A 1 193 ? 17.444 -7.597 -5.358 1.00 93.38 193 ASP A CA 1
ATOM 1469 C C . ASP A 1 193 ? 17.471 -6.512 -4.268 1.00 93.38 193 ASP A C 1
ATOM 1471 O O . ASP A 1 193 ? 17.087 -6.803 -3.132 1.00 93.38 193 ASP A O 1
ATOM 1475 N N . SER A 1 194 ? 17.935 -5.298 -4.586 1.00 95.38 194 SER A N 1
ATOM 1476 C CA . SER A 1 194 ? 17.924 -4.154 -3.670 1.00 95.38 194 SER A CA 1
ATOM 1477 C C . SER A 1 194 ? 16.613 -3.369 -3.718 1.00 95.38 194 SER A C 1
ATOM 1479 O O . SER A 1 194 ? 16.304 -2.653 -2.766 1.00 95.38 194 SER A O 1
ATOM 1481 N N . VAL A 1 195 ? 15.810 -3.542 -4.775 1.00 97.81 195 VAL A N 1
ATOM 1482 C CA . VAL A 1 195 ? 14.520 -2.864 -4.903 1.00 97.81 195 VAL A CA 1
ATOM 1483 C C . VAL A 1 195 ? 13.504 -3.480 -3.950 1.00 97.81 195 VAL A C 1
ATOM 1485 O O . VAL A 1 195 ? 13.209 -4.679 -3.995 1.00 97.81 195 VAL A O 1
ATOM 1488 N N . THR A 1 196 ? 12.924 -2.634 -3.109 1.00 98.25 196 THR A N 1
ATOM 1489 C CA . THR A 1 196 ? 11.949 -3.023 -2.090 1.00 98.25 196 THR A CA 1
ATOM 1490 C C . THR A 1 196 ? 10.558 -2.486 -2.403 1.00 98.25 196 THR A C 1
ATOM 1492 O O . THR A 1 196 ? 10.387 -1.572 -3.210 1.00 98.25 196 THR A O 1
ATOM 1495 N N . VAL A 1 197 ? 9.536 -3.063 -1.776 1.00 98.12 197 VAL A N 1
ATOM 1496 C CA . VAL A 1 197 ? 8.169 -2.536 -1.794 1.00 98.12 197 VAL A CA 1
ATOM 1497 C C . VAL A 1 197 ? 8.121 -1.260 -0.959 1.00 98.12 197 VAL A C 1
ATOM 1499 O O . VAL A 1 197 ? 8.493 -1.276 0.211 1.00 98.12 197 VAL A O 1
ATOM 1502 N N . GLY A 1 198 ? 7.677 -0.155 -1.558 1.00 96.75 198 GLY A N 1
ATOM 1503 C CA . GLY A 1 198 ? 7.542 1.141 -0.880 1.00 96.75 198 GLY A CA 1
ATOM 1504 C C . GLY A 1 198 ? 6.109 1.639 -0.765 1.00 96.75 198 GLY A C 1
ATOM 1505 O O . GLY A 1 198 ? 5.858 2.613 -0.070 1.00 96.75 198 GLY A O 1
ATOM 1506 N N . PHE A 1 199 ? 5.175 0.980 -1.443 1.00 96.62 199 PHE A N 1
ATOM 1507 C CA . PHE A 1 199 ? 3.756 1.287 -1.373 1.00 96.62 199 PHE A CA 1
ATOM 1508 C C . PHE A 1 199 ? 2.957 -0.006 -1.443 1.00 96.62 199 PHE A C 1
ATOM 1510 O O . PHE A 1 199 ? 3.228 -0.852 -2.302 1.00 96.62 199 PHE A O 1
ATOM 1517 N N . ILE A 1 200 ? 1.966 -0.125 -0.561 1.00 97.62 200 ILE A N 1
ATOM 1518 C CA . ILE A 1 200 ? 0.921 -1.141 -0.616 1.00 97.62 200 ILE A CA 1
ATOM 1519 C C . ILE A 1 200 ? -0.389 -0.460 -0.229 1.00 97.62 200 ILE A C 1
ATOM 1521 O O . ILE A 1 200 ? -0.529 0.007 0.900 1.00 97.62 200 ILE A O 1
ATOM 1525 N N . GLY A 1 201 ? -1.355 -0.443 -1.142 1.00 96.75 201 GLY A N 1
ATOM 1526 C CA . GLY A 1 201 ? -2.669 0.137 -0.891 1.00 96.75 201 GLY A CA 1
ATOM 1527 C C . GLY A 1 201 ? -3.816 -0.695 -1.445 1.00 96.75 201 GLY A C 1
ATOM 1528 O O . GLY A 1 201 ? -3.612 -1.637 -2.211 1.00 96.75 201 GLY A O 1
ATOM 1529 N N . THR A 1 202 ? -5.033 -0.338 -1.054 1.00 96.25 202 THR A N 1
ATOM 1530 C CA . THR A 1 202 ? -6.274 -0.926 -1.562 1.00 96.25 202 THR A CA 1
ATOM 1531 C C . THR A 1 202 ? -7.371 0.123 -1.697 1.00 96.25 202 THR A C 1
ATOM 1533 O O . THR A 1 202 ? -7.278 1.181 -1.076 1.00 96.25 202 THR A O 1
ATOM 1536 N N . GLY A 1 203 ? -8.417 -0.192 -2.464 1.00 90.81 203 GLY A N 1
ATOM 1537 C CA . GLY A 1 203 ? -9.548 0.695 -2.728 1.00 90.81 203 GLY A CA 1
ATOM 1538 C C . GLY A 1 203 ? -9.501 1.309 -4.127 1.00 90.81 203 GLY A C 1
ATOM 1539 O O . GLY A 1 203 ? -9.059 0.657 -5.082 1.00 90.81 203 GLY A O 1
ATOM 1540 N N . LEU A 1 204 ? -9.995 2.542 -4.259 1.00 72.38 204 LEU A N 1
ATOM 1541 C CA . LEU A 1 204 ? -9.955 3.266 -5.530 1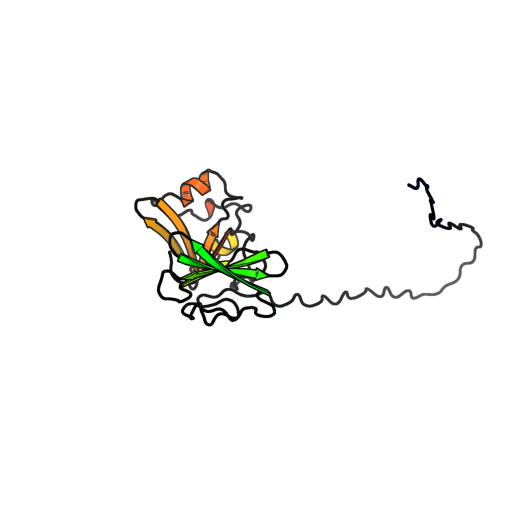.00 72.38 204 LEU A CA 1
ATOM 1542 C C . LEU A 1 204 ? -8.497 3.530 -5.949 1.00 72.38 204 LEU A C 1
ATOM 1544 O O . LEU A 1 204 ? -7.695 3.965 -5.121 1.00 72.38 204 LEU A O 1
ATOM 1548 N N . PRO A 1 205 ? -8.122 3.316 -7.222 1.00 55.69 205 PRO A N 1
ATOM 1549 C CA . PRO A 1 205 ? -6.986 4.046 -7.751 1.00 55.69 205 PRO A CA 1
ATOM 1550 C C . PRO A 1 205 ? -7.365 5.522 -7.764 1.00 55.69 205 PRO A C 1
ATOM 1552 O O . PRO A 1 205 ? -8.354 5.886 -8.393 1.00 55.69 205 PRO A O 1
ATOM 1555 N N . PHE A 1 206 ? -6.608 6.300 -6.999 1.00 50.91 206 PHE A N 1
ATOM 1556 C CA . PHE A 1 206 ? -6.381 7.743 -7.147 1.00 50.91 206 PHE A CA 1
ATOM 1557 C C . PHE A 1 206 ? -6.885 8.352 -8.467 1.00 50.91 206 PHE A C 1
ATOM 1559 O O . PHE A 1 206 ? -6.476 7.862 -9.547 1.00 50.91 206 PHE A O 1
#